Protein AF-A0A950AYD1-F1 (afdb_monomer_lite)

pLDDT: mean 72.45, std 21.26, range [30.97, 97.69]

Sequence (320 aa):
EARTPSAPDASYGQIPGTTLTAHADASDSHAVADVQGAQQPGTASYGNMHSDSSSTVTGTSVKTLADSVLHNVDIGNGAVKIKSLTSTATATTDGTTSSATGGTVVQGMTVGGQPVSLDQDGLHLGSSTQPLNAAASAAANQALAGLGMKVFVSQPQLERSNGTTTYTASSVVFSWFPPDNPSQNVVVLTLGGARVSVAAGAGFGEPTQAAPDSGGAGVSAAATGAGADNSAVSGPAGVSGDTGPSGGAGAVASPTGNVGGGQGGQGLAGQTIAKTFEGVGAVWLLIGLAAAGLLGYGLHRLLVDLVDRPPVTCPLEVRR

Structure (mmCIF, N/CA/C/O backbone):
data_AF-A0A950AYD1-F1
#
_entry.id   AF-A0A950AYD1-F1
#
loop_
_atom_site.group_PDB
_atom_site.id
_atom_site.type_symbol
_atom_site.label_atom_id
_atom_site.label_alt_id
_atom_site.label_comp_id
_atom_site.label_asym_id
_atom_site.label_entity_id
_atom_site.label_seq_id
_atom_site.pdbx_PDB_ins_code
_atom_site.Cartn_x
_atom_site.Cartn_y
_atom_site.Cartn_z
_atom_site.occupancy
_atom_site.B_iso_or_equiv
_atom_site.auth_seq_id
_atom_site.auth_comp_id
_atom_site.auth_asym_id
_atom_site.auth_atom_id
_atom_site.pdbx_PDB_model_num
ATOM 1 N N . GLU A 1 1 ? -20.037 -15.465 16.528 1.00 44.22 1 GLU A N 1
ATOM 2 C CA . GLU A 1 1 ? -18.951 -16.428 16.253 1.00 44.22 1 GLU A CA 1
ATOM 3 C C . GLU A 1 1 ? -17.821 -16.402 17.289 1.00 44.22 1 GLU A C 1
ATOM 5 O O . GLU A 1 1 ? -17.149 -17.406 17.425 1.00 44.22 1 GLU A O 1
ATOM 10 N N . ALA A 1 2 ? -17.694 -1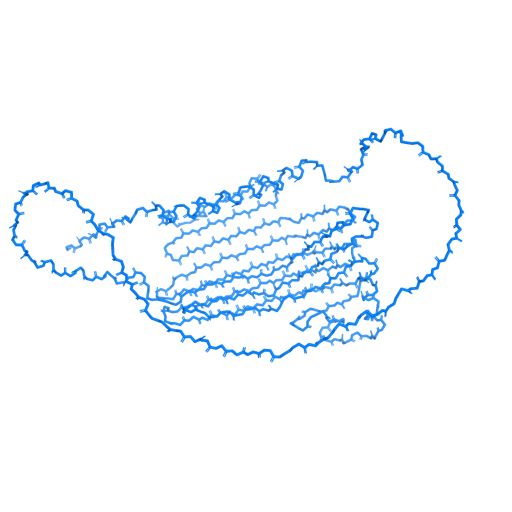5.367 18.128 1.00 33.12 2 ALA A N 1
ATOM 11 C CA . ALA A 1 2 ? -16.651 -15.234 19.157 1.00 33.12 2 ALA A CA 1
ATOM 12 C C . ALA A 1 2 ? -16.764 -16.176 20.390 1.00 33.12 2 ALA A C 1
ATOM 14 O O . ALA A 1 2 ? -17.010 -15.704 21.501 1.00 33.12 2 ALA A O 1
ATOM 15 N N . ARG A 1 3 ? -16.634 -17.507 20.248 1.00 41.41 3 ARG A N 1
ATOM 16 C CA . ARG A 1 3 ? -16.628 -18.424 21.421 1.00 41.41 3 ARG A CA 1
ATOM 17 C C . ARG A 1 3 ? -15.519 -19.479 21.478 1.00 41.41 3 ARG A C 1
ATOM 19 O O . ARG A 1 3 ? -15.511 -20.252 22.434 1.00 41.41 3 ARG A O 1
ATOM 26 N N . THR A 1 4 ? -14.559 -19.503 20.557 1.00 43.84 4 THR A N 1
ATOM 27 C CA . THR A 1 4 ? -13.446 -20.469 20.620 1.00 43.84 4 THR A CA 1
ATOM 28 C C . THR A 1 4 ? -12.097 -19.788 20.398 1.00 43.84 4 THR A C 1
ATOM 30 O O . THR A 1 4 ? -11.773 -19.447 19.268 1.00 43.84 4 THR A O 1
ATOM 33 N N . PRO A 1 5 ? -11.290 -19.600 21.456 1.00 52.84 5 PRO A N 1
ATOM 34 C CA . PRO A 1 5 ? -9.975 -18.988 21.348 1.00 52.84 5 PRO A CA 1
ATOM 35 C C . PRO A 1 5 ? -8.961 -20.073 20.985 1.00 52.84 5 PRO A C 1
ATOM 37 O O . PRO A 1 5 ? -8.687 -20.917 21.837 1.00 52.84 5 PRO A O 1
ATOM 40 N N . SER A 1 6 ? -8.462 -20.118 19.740 1.00 51.25 6 SER A N 1
ATOM 41 C CA . SER A 1 6 ? -7.115 -20.652 19.383 1.00 51.25 6 SER A CA 1
ATOM 42 C C . SER A 1 6 ? -6.881 -20.971 17.895 1.00 51.25 6 SER A C 1
ATOM 44 O O . SER A 1 6 ? -5.769 -21.364 17.548 1.00 51.25 6 SER A O 1
ATOM 46 N N . ALA A 1 7 ? -7.852 -20.792 16.998 1.00 55.38 7 ALA A N 1
ATOM 47 C CA . ALA A 1 7 ? -7.638 -20.938 15.554 1.00 55.38 7 ALA A CA 1
ATOM 48 C C . ALA A 1 7 ? -8.229 -19.733 14.807 1.00 55.38 7 ALA A C 1
ATOM 50 O O . ALA A 1 7 ? -9.195 -19.161 15.309 1.00 55.38 7 ALA A O 1
ATOM 51 N N . PRO A 1 8 ? -7.692 -19.344 13.632 1.00 60.59 8 PRO A N 1
ATOM 52 C CA . PRO A 1 8 ? -8.398 -18.403 12.775 1.00 60.59 8 PRO A CA 1
ATOM 53 C C . PRO A 1 8 ? -9.798 -18.957 12.511 1.00 60.59 8 PRO A C 1
ATOM 55 O O . PRO A 1 8 ? -9.943 -20.096 12.058 1.00 60.59 8 PRO A O 1
ATOM 58 N N . ASP A 1 9 ? -10.821 -18.164 12.824 1.00 69.00 9 ASP A N 1
ATOM 59 C CA . ASP A 1 9 ? -12.219 -18.579 12.674 1.00 69.00 9 ASP A CA 1
ATOM 60 C C . ASP A 1 9 ? -12.558 -18.810 11.192 1.00 69.00 9 ASP A C 1
ATOM 62 O O . ASP A 1 9 ? -13.471 -19.569 10.864 1.00 69.00 9 ASP A O 1
ATOM 66 N N . ALA A 1 10 ? -11.764 -18.217 10.288 1.00 72.88 10 ALA A N 1
ATOM 67 C CA . ALA A 1 10 ? -11.759 -18.512 8.865 1.00 72.88 10 ALA A CA 1
ATOM 68 C C . ALA A 1 10 ? -10.335 -18.520 8.285 1.00 72.88 10 ALA A C 1
ATOM 70 O O . ALA A 1 10 ? -9.518 -17.637 8.547 1.00 72.88 10 ALA A O 1
ATOM 71 N N . SER A 1 11 ? -10.053 -19.493 7.418 1.00 81.31 11 SER A N 1
ATOM 72 C CA . SER A 1 11 ? -8.850 -19.505 6.585 1.00 81.31 11 SER A CA 1
ATOM 73 C C . SER A 1 11 ? -9.190 -19.889 5.149 1.00 81.31 11 SER A C 1
ATOM 75 O O . SER A 1 11 ? -10.107 -20.672 4.893 1.00 81.31 11 SER A O 1
ATOM 77 N N . TYR A 1 12 ? -8.451 -19.327 4.199 1.00 76.69 12 TYR A N 1
ATOM 78 C CA . TYR A 1 12 ? -8.595 -19.615 2.783 1.00 76.69 12 TYR A CA 1
ATOM 79 C C . TYR A 1 12 ? -7.215 -19.759 2.142 1.00 76.69 12 TYR A C 1
ATOM 81 O O . TYR A 1 12 ? -6.467 -18.794 2.011 1.00 76.69 12 TYR A O 1
ATOM 89 N N . GLY A 1 13 ? -6.890 -20.989 1.743 1.00 75.75 13 GLY A N 1
ATOM 90 C CA . GLY A 1 13 ? -5.641 -21.353 1.061 1.00 75.75 13 GLY A CA 1
ATOM 91 C C . GLY A 1 13 ? -5.871 -22.160 -0.218 1.00 75.75 13 GLY A C 1
ATOM 92 O O . GLY A 1 13 ? -4.991 -22.883 -0.668 1.00 75.75 13 GLY A O 1
ATOM 93 N N . GLN A 1 14 ? -7.083 -22.099 -0.782 1.00 76.44 14 GLN A N 1
ATOM 94 C CA . GLN A 1 14 ? -7.452 -22.876 -1.975 1.00 76.44 14 GLN A CA 1
ATOM 95 C C . GLN A 1 14 ? -6.823 -22.320 -3.262 1.00 76.44 14 GLN A C 1
ATOM 97 O O . GLN A 1 14 ? -6.812 -23.000 -4.284 1.00 76.44 14 GLN A O 1
ATOM 102 N N . ILE A 1 15 ? -6.298 -21.091 -3.222 1.00 82.50 15 ILE A N 1
ATOM 103 C CA . ILE A 1 15 ? -5.534 -20.504 -4.322 1.00 82.50 15 ILE A CA 1
ATOM 104 C C . ILE A 1 15 ? -4.049 -20.778 -4.057 1.00 82.50 15 ILE A C 1
ATOM 106 O O . ILE A 1 15 ? -3.520 -20.300 -3.050 1.00 82.50 15 ILE A O 1
ATOM 110 N N . PRO A 1 16 ? -3.357 -21.527 -4.936 1.00 87.56 16 PRO A N 1
ATOM 111 C CA . PRO A 1 16 ? -1.924 -21.745 -4.810 1.00 87.56 16 PRO A CA 1
ATOM 112 C C . PRO A 1 16 ? -1.160 -20.427 -4.675 1.00 87.56 16 PRO A C 1
ATOM 114 O O . PRO A 1 16 ? -1.378 -19.489 -5.439 1.00 87.56 16 PRO A O 1
ATOM 117 N N . GLY A 1 17 ? -0.255 -20.370 -3.700 1.00 86.94 17 GLY A N 1
ATOM 118 C CA . GLY A 1 17 ? 0.535 -19.174 -3.430 1.00 86.94 17 GLY A CA 1
ATOM 119 C C . GLY A 1 17 ? -0.242 -18.050 -2.745 1.00 86.94 17 GLY A C 1
ATOM 120 O O . GLY A 1 17 ? 0.211 -16.916 -2.776 1.00 86.94 17 GLY A O 1
ATOM 121 N N . THR A 1 18 ? -1.397 -18.317 -2.136 1.00 92.50 18 THR A N 1
ATOM 122 C CA . THR A 1 18 ? -2.115 -17.339 -1.308 1.00 92.50 18 THR A CA 1
ATOM 123 C C . THR A 1 18 ? -2.554 -17.974 0.006 1.00 92.50 18 THR A C 1
ATOM 125 O O . THR A 1 18 ? -3.104 -19.074 0.008 1.00 92.50 18 THR A O 1
ATOM 128 N N . THR A 1 19 ? -2.354 -17.261 1.109 1.00 91.62 19 THR A N 1
ATOM 129 C CA . THR A 1 19 ? -2.871 -17.619 2.431 1.00 91.62 19 THR A CA 1
ATOM 130 C C . THR A 1 19 ? -3.640 -16.432 2.975 1.00 91.62 19 THR A C 1
ATOM 132 O O . THR A 1 19 ? -3.074 -15.359 3.142 1.00 91.62 19 THR A O 1
ATOM 135 N N . LEU A 1 20 ? -4.925 -16.619 3.257 1.00 91.88 20 LEU A N 1
ATOM 136 C CA . LEU A 1 20 ? -5.754 -15.623 3.928 1.00 91.88 20 LEU A CA 1
ATOM 137 C C . LEU A 1 20 ? -6.237 -16.217 5.247 1.00 91.88 20 LEU A C 1
ATOM 139 O O . LEU A 1 20 ? -6.791 -17.319 5.254 1.00 91.88 20 LEU A O 1
ATOM 143 N N . THR A 1 21 ? -6.061 -15.505 6.350 1.00 90.44 21 THR A N 1
ATOM 144 C CA . THR A 1 21 ? -6.593 -15.901 7.658 1.00 90.44 21 THR A CA 1
ATOM 145 C C . THR A 1 21 ? -7.280 -14.723 8.313 1.00 90.44 21 THR A C 1
ATOM 147 O O . THR A 1 21 ? -6.785 -13.603 8.239 1.00 90.44 21 THR A O 1
ATOM 150 N N . ALA A 1 22 ? -8.400 -14.980 8.976 1.00 89.75 22 ALA A N 1
ATOM 151 C CA . ALA A 1 22 ? -9.089 -13.997 9.789 1.00 89.75 22 ALA A CA 1
ATOM 152 C C . ALA A 1 22 ? -9.514 -14.622 11.120 1.00 89.75 22 ALA A C 1
ATOM 154 O O . ALA A 1 22 ? -9.889 -15.796 11.181 1.00 89.75 22 ALA A O 1
ATOM 155 N N . HIS A 1 23 ? -9.461 -13.820 12.172 1.00 87.81 23 HIS A N 1
ATOM 156 C CA . HIS A 1 23 ? -9.892 -14.156 13.516 1.00 87.81 23 HIS A CA 1
ATOM 157 C C . HIS A 1 23 ? -10.675 -12.985 14.107 1.00 87.81 23 HIS A C 1
ATOM 159 O O . HIS A 1 23 ? -10.360 -11.821 13.841 1.00 87.81 23 HIS A O 1
ATOM 165 N N . ALA A 1 24 ? -11.706 -13.288 14.890 1.00 86.69 24 ALA A N 1
ATOM 166 C CA . ALA A 1 24 ? -12.421 -12.283 15.656 1.00 86.69 24 ALA A CA 1
ATOM 167 C C . ALA A 1 24 ? -12.967 -12.868 16.964 1.00 86.69 24 ALA A C 1
ATOM 169 O O . ALA A 1 24 ? -13.843 -13.739 16.969 1.00 86.69 24 ALA A O 1
ATOM 170 N N . ASP A 1 25 ? -12.519 -12.305 18.080 1.00 86.81 25 ASP A N 1
ATOM 171 C CA . ASP A 1 25 ? -13.072 -12.542 19.405 1.00 86.81 25 ASP A CA 1
ATOM 172 C C . ASP A 1 25 ? -13.652 -11.256 20.029 1.00 86.81 25 ASP A C 1
ATOM 174 O O . ASP A 1 25 ? -13.947 -10.277 19.343 1.00 86.81 25 ASP A O 1
ATOM 178 N N . ALA A 1 26 ? -13.944 -11.284 21.333 1.00 81.38 26 ALA A N 1
ATOM 179 C CA . ALA A 1 26 ? -14.555 -10.152 22.033 1.00 81.38 26 ALA A CA 1
ATOM 180 C C . ALA A 1 26 ? -13.611 -8.946 22.209 1.00 81.38 26 ALA A C 1
ATOM 182 O O . ALA A 1 26 ? -14.075 -7.835 22.462 1.00 81.38 26 ALA A O 1
ATOM 183 N N . SER A 1 27 ? -12.304 -9.172 22.128 1.00 87.69 27 SER A N 1
ATOM 184 C CA . SER A 1 27 ? -11.238 -8.212 22.407 1.00 87.69 27 SER A CA 1
ATOM 185 C C . SER A 1 27 ? -10.262 -8.016 21.250 1.00 87.69 27 SER A C 1
ATOM 187 O O . SER A 1 27 ? -9.500 -7.054 21.287 1.00 87.69 27 SER A O 1
ATOM 189 N N . ASP A 1 28 ? -10.276 -8.882 20.241 1.00 90.25 28 ASP A N 1
ATOM 190 C CA . ASP A 1 28 ? -9.359 -8.845 19.108 1.00 90.25 28 ASP A CA 1
ATOM 191 C C . ASP A 1 28 ? -10.074 -9.160 17.790 1.00 90.25 28 ASP A C 1
ATOM 193 O O . ASP A 1 28 ? -10.952 -10.018 17.718 1.00 90.25 28 ASP A O 1
ATOM 197 N N . SER A 1 29 ? -9.684 -8.467 16.728 1.00 91.69 29 SER A N 1
ATOM 198 C CA . SER A 1 29 ? -9.981 -8.849 15.354 1.00 91.69 29 SER A CA 1
ATOM 199 C C . SER A 1 29 ? -8.704 -8.733 14.550 1.00 91.69 29 SER A C 1
ATOM 201 O O . SER A 1 29 ? -8.109 -7.660 14.509 1.00 91.69 29 SER A O 1
ATOM 203 N N . HIS A 1 30 ? -8.293 -9.820 13.906 1.00 93.75 30 HIS A N 1
ATOM 204 C CA . HIS A 1 30 ? -7.024 -9.914 13.197 1.00 93.75 30 HIS A CA 1
ATOM 205 C C . HIS A 1 30 ? -7.217 -10.548 11.825 1.00 93.75 30 HIS A C 1
ATOM 207 O O . HIS A 1 30 ? -7.941 -11.532 11.680 1.00 93.75 30 HIS A O 1
ATOM 213 N N . ALA A 1 31 ? -6.580 -9.984 10.806 1.00 92.06 31 ALA A N 1
ATOM 214 C CA . ALA A 1 31 ? -6.595 -10.498 9.450 1.00 92.06 31 ALA A CA 1
ATOM 215 C C . ALA A 1 31 ? -5.185 -10.471 8.865 1.00 92.06 31 ALA A C 1
ATOM 217 O O . ALA A 1 31 ? -4.489 -9.460 8.947 1.00 92.06 31 ALA A O 1
ATOM 218 N N . VAL A 1 32 ? -4.798 -11.574 8.230 1.00 93.81 32 VAL A N 1
ATOM 219 C CA . VAL A 1 32 ? -3.521 -11.720 7.532 1.00 93.81 32 VAL A CA 1
ATOM 220 C C . VAL A 1 32 ? -3.783 -12.183 6.110 1.00 93.81 32 VAL A C 1
ATOM 222 O O . VAL A 1 32 ? -4.594 -13.082 5.872 1.00 93.81 32 VAL A O 1
ATOM 225 N N . ALA A 1 33 ? -3.080 -11.574 5.164 1.00 93.38 33 ALA A N 1
ATOM 226 C CA . ALA A 1 33 ? -3.045 -11.991 3.777 1.00 93.38 33 ALA A CA 1
ATOM 227 C C . ALA A 1 33 ? -1.596 -12.090 3.297 1.00 93.38 33 ALA A C 1
ATOM 229 O O . ALA A 1 33 ? -0.884 -11.092 3.234 1.00 93.38 33 ALA A O 1
ATOM 230 N N . ASP A 1 34 ? -1.189 -13.287 2.895 1.00 94.06 34 ASP A N 1
ATOM 231 C CA . ASP A 1 34 ? 0.077 -13.552 2.228 1.00 94.06 34 ASP A CA 1
ATOM 232 C C . ASP A 1 34 ? -0.183 -13.947 0.780 1.00 94.06 34 ASP A C 1
ATOM 234 O O . ASP A 1 34 ? -0.954 -14.866 0.500 1.00 94.06 34 ASP A O 1
ATOM 238 N N . VAL A 1 35 ? 0.497 -13.289 -0.151 1.00 93.69 35 VAL A N 1
ATOM 239 C CA . VAL A 1 35 ? 0.477 -13.633 -1.574 1.00 93.69 35 VAL A CA 1
ATOM 240 C C . VAL A 1 35 ? 1.914 -13.855 -2.023 1.00 93.69 35 VAL A C 1
ATOM 242 O O . VAL A 1 35 ? 2.785 -13.003 -1.848 1.00 93.69 35 VAL A O 1
ATOM 245 N N . GLN A 1 36 ? 2.187 -15.024 -2.590 1.00 93.00 36 GLN A N 1
ATOM 246 C CA . GLN A 1 36 ? 3.478 -15.337 -3.179 1.00 93.00 36 GLN A CA 1
ATOM 247 C C . GLN A 1 36 ? 3.736 -14.456 -4.397 1.00 93.00 36 GLN A C 1
ATOM 249 O O . GLN A 1 36 ? 2.818 -14.017 -5.093 1.00 93.00 36 GLN A O 1
ATOM 254 N N . GLY A 1 37 ? 5.018 -14.211 -4.646 1.00 90.88 37 GLY A N 1
ATOM 255 C CA . GLY A 1 37 ? 5.437 -13.439 -5.799 1.00 90.88 37 GLY A CA 1
ATOM 256 C C . GLY A 1 37 ? 4.972 -14.050 -7.114 1.00 90.88 37 GLY A C 1
ATOM 257 O O . GLY A 1 37 ? 4.868 -15.271 -7.252 1.00 90.88 37 GLY A O 1
ATOM 258 N N . ALA A 1 38 ? 4.733 -13.187 -8.093 1.00 90.00 38 ALA A N 1
ATOM 259 C CA . ALA A 1 38 ? 4.429 -13.586 -9.454 1.00 90.00 38 ALA A CA 1
ATOM 260 C C . ALA A 1 38 ? 5.365 -12.885 -10.434 1.00 90.00 38 ALA A C 1
ATOM 262 O O . ALA A 1 38 ? 5.884 -11.794 -10.184 1.00 90.00 38 ALA A O 1
ATOM 263 N N . GLN A 1 39 ? 5.561 -13.522 -11.582 1.00 89.69 39 GLN A N 1
ATOM 264 C CA . GLN A 1 39 ? 6.343 -12.980 -12.677 1.00 89.69 39 GLN A CA 1
ATOM 265 C C . GLN A 1 39 ? 5.527 -13.055 -13.958 1.00 89.69 39 GLN A C 1
ATOM 267 O O . GLN A 1 39 ? 5.066 -14.123 -14.355 1.00 89.69 39 GLN A O 1
ATOM 272 N N . GLN A 1 40 ? 5.415 -11.916 -14.631 1.00 83.25 40 GLN A N 1
ATOM 273 C CA . GLN A 1 40 ? 5.020 -11.835 -16.023 1.00 83.25 40 GLN A CA 1
ATOM 274 C C . GLN A 1 40 ? 6.292 -11.668 -16.867 1.00 83.25 40 GLN A C 1
ATOM 276 O O . GLN A 1 40 ? 6.912 -10.595 -16.829 1.00 83.25 40 GLN A O 1
ATOM 281 N N . PRO A 1 41 ? 6.708 -12.704 -17.620 1.00 78.44 41 PRO A N 1
ATOM 282 C CA . PRO A 1 41 ? 7.920 -12.654 -18.427 1.00 78.44 41 PRO A CA 1
ATOM 283 C C . PRO A 1 41 ? 7.977 -11.410 -19.321 1.00 78.44 41 PRO A C 1
ATOM 285 O O . PRO A 1 41 ? 7.000 -11.047 -19.974 1.00 78.44 41 PRO A O 1
ATOM 288 N N . GLY A 1 42 ? 9.124 -10.730 -19.309 1.00 75.62 42 GLY A N 1
ATOM 289 C CA . GLY A 1 42 ? 9.383 -9.541 -20.126 1.00 75.62 42 GLY A CA 1
ATOM 290 C C . GLY A 1 42 ? 8.631 -8.269 -19.719 1.00 75.62 42 GLY A C 1
ATOM 291 O O . GLY A 1 42 ? 8.856 -7.235 -20.337 1.00 75.62 42 GLY A O 1
ATOM 292 N N . THR A 1 43 ? 7.768 -8.312 -18.695 1.00 80.50 43 THR A N 1
ATOM 293 C CA . THR A 1 43 ? 6.946 -7.156 -18.301 1.00 80.50 43 THR A CA 1
ATOM 294 C C . THR A 1 43 ? 7.237 -6.694 -16.878 1.00 80.50 43 THR A C 1
ATOM 296 O O . THR A 1 43 ? 7.729 -5.584 -16.686 1.00 80.50 43 THR A O 1
ATOM 299 N N . ALA A 1 44 ? 6.918 -7.518 -15.879 1.00 87.12 44 ALA A N 1
ATOM 30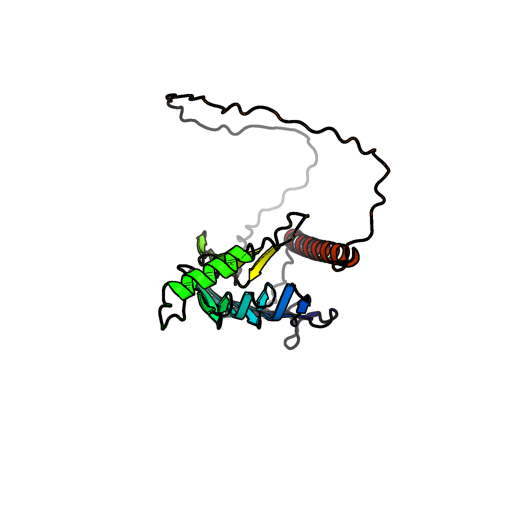0 C CA . ALA A 1 44 ? 7.019 -7.147 -14.473 1.00 87.12 44 ALA A CA 1
ATOM 301 C C . ALA A 1 44 ? 7.057 -8.389 -13.577 1.00 87.12 44 ALA A C 1
ATOM 303 O O . ALA A 1 44 ? 6.545 -9.450 -13.937 1.00 87.12 44 ALA A O 1
ATOM 304 N N . SER A 1 45 ? 7.619 -8.249 -12.386 1.00 92.56 45 SER A N 1
ATOM 305 C CA . SER A 1 45 ? 7.503 -9.234 -11.318 1.00 92.56 45 SER A CA 1
ATOM 306 C C . SER A 1 45 ? 7.386 -8.561 -9.964 1.00 92.56 45 SER A C 1
ATOM 308 O O . SER A 1 45 ? 7.830 -7.432 -9.772 1.00 92.56 45 SER A O 1
ATOM 310 N N . TYR A 1 46 ? 6.828 -9.285 -9.010 1.00 92.75 46 TYR A N 1
ATOM 311 C CA . TYR A 1 46 ? 6.857 -8.922 -7.606 1.00 92.75 46 TYR A CA 1
ATOM 312 C C . TYR A 1 46 ? 7.172 -10.165 -6.774 1.00 92.75 46 TYR A C 1
ATOM 314 O O . TYR A 1 46 ? 6.863 -11.287 -7.173 1.00 92.75 46 TYR A O 1
ATOM 322 N N . GLY A 1 47 ? 7.834 -9.972 -5.639 1.00 94.81 47 GLY A N 1
ATOM 323 C CA . GLY A 1 47 ? 8.067 -10.998 -4.628 1.00 94.81 47 GLY A CA 1
ATOM 324 C C . GLY A 1 47 ? 6.868 -11.159 -3.699 1.00 94.81 47 GLY A C 1
ATOM 325 O O . GLY A 1 47 ? 5.751 -10.789 -4.032 1.00 94.81 47 GLY A O 1
ATOM 326 N N . ASN A 1 48 ? 7.084 -11.715 -2.513 1.00 94.19 48 ASN A N 1
ATOM 327 C CA . ASN A 1 48 ? 5.999 -11.908 -1.558 1.00 94.19 48 ASN A CA 1
ATOM 328 C C . ASN A 1 48 ? 5.360 -10.573 -1.143 1.00 94.19 48 ASN A C 1
ATOM 330 O O . ASN A 1 48 ? 6.053 -9.573 -0.923 1.00 94.19 48 ASN A O 1
ATOM 334 N N . MET A 1 49 ? 4.037 -10.601 -1.024 1.00 94.94 49 MET A N 1
ATOM 335 C CA . MET A 1 49 ? 3.216 -9.562 -0.420 1.00 94.94 49 MET A CA 1
ATOM 336 C C . MET A 1 49 ? 2.643 -10.097 0.881 1.00 94.94 49 MET A C 1
ATOM 338 O O . MET A 1 49 ? 2.172 -11.232 0.922 1.00 94.94 49 MET A O 1
ATOM 342 N N . HIS A 1 50 ? 2.678 -9.269 1.911 1.00 95.81 50 HIS A N 1
ATOM 343 C CA . HIS A 1 50 ? 2.119 -9.551 3.220 1.00 95.81 50 HIS A CA 1
ATOM 344 C C . HIS A 1 50 ? 1.273 -8.358 3.651 1.00 95.81 50 HIS A C 1
ATOM 346 O O . HIS A 1 50 ? 1.722 -7.217 3.549 1.00 95.81 50 HIS A O 1
ATOM 352 N N . SER A 1 51 ? 0.065 -8.612 4.129 1.00 95.75 51 SER A N 1
ATOM 353 C CA . SER A 1 51 ? -0.804 -7.617 4.743 1.00 95.75 51 SER A CA 1
ATOM 354 C C . SER A 1 51 ? -1.268 -8.151 6.086 1.00 95.75 51 SER A C 1
ATOM 356 O O . SER A 1 51 ? -1.767 -9.270 6.156 1.00 95.75 51 SER A O 1
ATOM 358 N N . ASP A 1 52 ? -1.152 -7.331 7.119 1.00 96.19 52 ASP A N 1
ATOM 359 C CA . ASP A 1 52 ? -1.626 -7.602 8.470 1.00 96.19 52 ASP A CA 1
ATOM 360 C C . ASP A 1 52 ? -2.544 -6.455 8.894 1.00 96.19 52 ASP A C 1
ATOM 362 O O . ASP A 1 52 ? -2.300 -5.283 8.592 1.00 96.19 52 ASP A O 1
ATOM 366 N N . SER A 1 53 ? -3.664 -6.768 9.525 1.00 96.00 53 SER A N 1
ATOM 367 C CA . SER A 1 53 ? -4.540 -5.766 10.116 1.00 96.00 53 SER A CA 1
ATOM 368 C C . SER A 1 53 ? -5.111 -6.301 11.411 1.00 96.00 53 SER A C 1
ATOM 370 O O . SER A 1 53 ? -5.659 -7.399 11.432 1.00 96.00 53 SER A O 1
ATOM 372 N N . SER A 1 54 ? -5.015 -5.519 12.481 1.00 95.56 54 SER A N 1
ATOM 373 C CA . SER A 1 54 ? -5.544 -5.885 13.794 1.00 95.56 54 SER A CA 1
ATOM 374 C C . SER A 1 54 ? -6.307 -4.740 14.438 1.00 95.56 54 SER A C 1
ATOM 376 O O . SER A 1 54 ? -5.933 -3.578 14.306 1.00 95.56 54 SER A O 1
ATOM 378 N N . SER A 1 55 ? -7.348 -5.071 15.192 1.00 94.94 55 SER A N 1
ATOM 379 C CA . SER A 1 55 ? -8.071 -4.174 16.085 1.00 94.94 55 SER A CA 1
ATOM 380 C C . SER A 1 55 ? -8.191 -4.842 17.446 1.00 94.94 55 SER A C 1
ATOM 382 O O . SER A 1 55 ? -8.837 -5.872 17.578 1.00 94.94 55 SER A O 1
ATOM 384 N N . THR A 1 56 ? -7.600 -4.227 18.464 1.00 94.19 56 THR A N 1
ATOM 385 C CA . THR A 1 56 ? -7.583 -4.724 19.843 1.00 94.19 56 THR A CA 1
ATOM 386 C C . THR A 1 56 ? -8.346 -3.778 20.757 1.00 94.19 56 THR A C 1
ATOM 388 O O . THR A 1 56 ? -8.208 -2.556 20.662 1.00 94.19 56 THR A O 1
ATOM 391 N N . VAL A 1 57 ? -9.133 -4.335 21.671 1.00 92.19 57 VAL A N 1
ATOM 392 C CA . VAL A 1 57 ? -9.922 -3.611 22.668 1.00 92.19 57 VAL A CA 1
ATOM 393 C C . VAL A 1 57 ? -9.354 -3.901 24.054 1.00 92.19 57 VAL A C 1
ATOM 395 O O . VAL A 1 57 ? -9.282 -5.047 24.487 1.00 92.19 57 VAL A O 1
ATOM 398 N N . THR A 1 58 ? -8.955 -2.851 24.771 1.00 91.44 58 THR A N 1
ATOM 399 C CA . THR A 1 58 ? -8.491 -2.916 26.163 1.00 91.44 58 THR A CA 1
ATOM 400 C C . THR A 1 58 ? -9.299 -1.935 27.009 1.00 91.44 58 THR A C 1
ATOM 402 O O . THR A 1 58 ? -9.030 -0.734 27.011 1.00 91.44 58 THR A O 1
ATOM 405 N N . GLY A 1 59 ? -10.294 -2.432 27.748 1.00 88.19 59 GLY A N 1
ATOM 406 C CA . GLY A 1 59 ? -11.186 -1.571 28.531 1.00 88.19 59 GLY A CA 1
ATOM 407 C C . GLY A 1 59 ? -12.023 -0.663 27.626 1.00 88.19 59 GLY A C 1
ATOM 408 O O . GLY A 1 59 ? -12.763 -1.157 26.783 1.00 88.19 59 GLY A O 1
ATOM 409 N N . THR A 1 60 ? -11.902 0.657 27.793 1.00 86.44 60 THR A N 1
ATOM 410 C CA . THR A 1 60 ? -12.545 1.655 26.915 1.00 86.44 60 THR A CA 1
ATOM 411 C C . THR A 1 60 ? -11.684 2.044 25.716 1.00 86.44 60 THR A C 1
ATOM 413 O O . THR A 1 60 ? -12.126 2.825 24.875 1.00 86.44 60 THR A O 1
ATOM 416 N N . SER A 1 61 ? -10.460 1.520 25.630 1.00 90.31 61 SER A N 1
ATOM 417 C CA . SER A 1 61 ? -9.524 1.879 24.576 1.00 90.31 61 SER A CA 1
ATOM 418 C C . SER A 1 61 ? -9.537 0.874 23.438 1.00 90.31 61 SER A C 1
ATOM 420 O O . SER A 1 61 ? -9.553 -0.335 23.662 1.00 90.31 61 SER A O 1
ATOM 422 N N . VAL A 1 62 ? -9.449 1.376 22.210 1.00 93.69 62 VAL A N 1
ATOM 423 C CA . VAL A 1 62 ? -9.276 0.565 21.002 1.00 93.69 62 VAL A CA 1
ATOM 424 C C . VAL A 1 62 ? -7.978 0.969 20.323 1.00 93.69 62 VAL A C 1
ATOM 426 O O . VAL A 1 62 ? -7.705 2.160 20.167 1.00 93.69 62 VAL A O 1
ATOM 429 N N . LYS A 1 63 ? -7.185 -0.011 19.893 1.00 95.88 63 LYS A N 1
ATOM 430 C CA . LYS A 1 63 ? -5.994 0.183 19.063 1.00 95.88 63 LYS A CA 1
ATOM 431 C C . LYS A 1 63 ? -6.148 -0.614 17.778 1.00 95.88 63 LYS A C 1
ATOM 433 O O . LYS A 1 63 ? -6.350 -1.819 17.828 1.00 95.88 63 LYS A O 1
ATOM 438 N N . THR A 1 64 ? -6.002 0.054 16.643 1.00 96.25 64 THR A N 1
ATOM 439 C CA . THR A 1 64 ? -6.018 -0.572 15.320 1.00 96.25 64 THR A CA 1
ATOM 440 C C . THR A 1 64 ? -4.668 -0.389 14.639 1.00 96.25 64 THR A C 1
ATOM 442 O O . THR A 1 64 ? -4.108 0.709 14.679 1.00 96.25 64 THR A O 1
ATOM 445 N N . LEU A 1 65 ? -4.152 -1.448 14.024 1.00 97.31 65 LEU A N 1
ATOM 446 C CA . LEU A 1 65 ? -2.947 -1.465 13.202 1.00 97.31 65 LEU A CA 1
ATOM 447 C C . LEU A 1 65 ? -3.289 -1.981 11.804 1.00 97.31 65 LEU A C 1
ATOM 449 O O . LEU A 1 65 ? -4.131 -2.863 11.653 1.00 97.31 65 LEU A O 1
ATOM 453 N N . ALA A 1 66 ? -2.618 -1.435 10.800 1.00 97.31 66 ALA A N 1
ATOM 454 C CA . ALA A 1 66 ? -2.592 -1.972 9.451 1.00 97.31 66 ALA A CA 1
ATOM 455 C C . ALA A 1 66 ? -1.160 -1.883 8.924 1.00 97.31 66 ALA A C 1
ATOM 457 O O . ALA A 1 66 ? -0.581 -0.794 8.886 1.00 97.31 66 ALA A O 1
ATOM 458 N N . ASP A 1 67 ? -0.617 -3.015 8.500 1.00 96.88 67 ASP A N 1
ATOM 459 C CA . ASP A 1 67 ? 0.728 -3.153 7.966 1.00 96.88 67 ASP A CA 1
ATOM 460 C C . ASP A 1 67 ? 0.662 -3.845 6.602 1.00 96.88 67 ASP A C 1
ATOM 462 O O . ASP A 1 67 ? -0.034 -4.840 6.417 1.00 96.88 67 ASP A O 1
ATOM 466 N N . SER A 1 68 ? 1.388 -3.316 5.622 1.00 96.56 68 SER A N 1
ATOM 467 C CA . SER A 1 68 ? 1.510 -3.900 4.287 1.00 96.56 68 SER A CA 1
ATOM 468 C C . SER A 1 68 ? 2.972 -3.909 3.875 1.00 96.56 68 SER A C 1
ATOM 470 O O . SER A 1 68 ? 3.635 -2.871 3.885 1.00 96.56 68 SER A O 1
ATOM 472 N N . VAL A 1 69 ? 3.472 -5.066 3.456 1.00 96.56 69 VAL A N 1
ATOM 473 C CA . VAL A 1 69 ? 4.843 -5.267 2.994 1.00 96.56 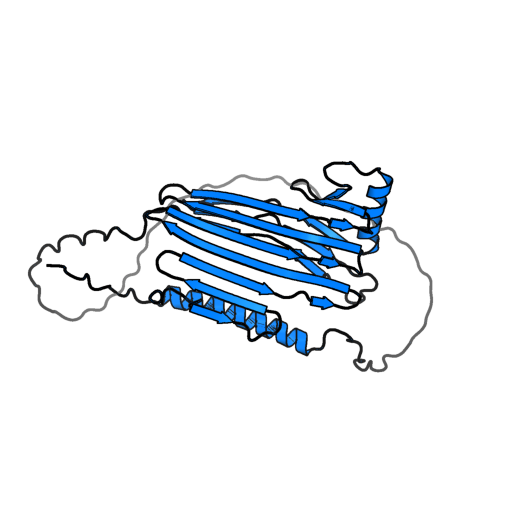69 VAL A CA 1
ATOM 474 C C . VAL A 1 69 ? 4.832 -5.909 1.615 1.00 96.56 69 VAL A C 1
ATOM 476 O O . VAL A 1 69 ? 4.165 -6.909 1.377 1.00 96.56 69 VAL A O 1
ATOM 479 N N . LEU A 1 70 ? 5.608 -5.340 0.703 1.00 96.06 70 LEU A N 1
ATOM 480 C CA . LEU A 1 70 ? 5.817 -5.839 -0.649 1.00 96.06 70 LEU A CA 1
ATOM 481 C C . LEU A 1 70 ? 7.318 -5.967 -0.900 1.00 96.06 70 LEU A C 1
ATOM 483 O O . LEU A 1 70 ? 8.074 -5.037 -0.619 1.00 96.06 70 LEU A O 1
ATOM 487 N N . HIS A 1 71 ? 7.753 -7.093 -1.458 1.00 97.12 71 HIS A N 1
ATOM 488 C CA . HIS A 1 71 ? 9.161 -7.356 -1.755 1.00 97.12 71 HIS A CA 1
ATOM 489 C C . HIS A 1 71 ? 9.441 -7.480 -3.250 1.00 97.12 71 HIS A C 1
ATOM 491 O O . HIS A 1 71 ? 8.577 -7.884 -4.017 1.00 97.12 71 HIS A O 1
ATOM 497 N N . ASN A 1 72 ? 10.690 -7.213 -3.640 1.00 95.75 72 ASN A N 1
ATOM 498 C CA . ASN A 1 72 ? 11.270 -7.557 -4.945 1.00 95.75 72 ASN A CA 1
ATOM 499 C C . ASN A 1 72 ? 10.391 -7.171 -6.147 1.00 95.75 72 ASN A C 1
ATOM 501 O O . ASN A 1 72 ? 10.068 -8.012 -6.985 1.00 95.75 72 ASN A O 1
ATOM 505 N N . VAL A 1 73 ? 10.000 -5.902 -6.219 1.00 94.69 73 VAL A N 1
ATOM 506 C CA . VAL A 1 73 ? 9.269 -5.362 -7.369 1.00 94.69 73 VAL A CA 1
ATOM 507 C C . VAL A 1 73 ? 10.253 -5.100 -8.499 1.00 94.69 73 VAL A C 1
ATOM 509 O O . VAL A 1 73 ? 11.300 -4.493 -8.280 1.00 94.69 73 VAL A O 1
ATOM 512 N N . ASP A 1 74 ? 9.897 -5.524 -9.701 1.00 93.38 74 ASP A N 1
ATOM 513 C CA . ASP A 1 74 ? 10.598 -5.248 -10.948 1.00 93.38 74 ASP A CA 1
ATOM 514 C C . ASP A 1 74 ? 9.549 -4.873 -12.004 1.00 93.38 74 ASP A C 1
ATOM 516 O O . ASP A 1 74 ? 8.603 -5.625 -12.236 1.00 93.38 74 ASP A O 1
ATOM 520 N N . ILE A 1 75 ? 9.675 -3.696 -12.611 1.00 89.69 75 ILE A N 1
ATOM 521 C CA . ILE A 1 75 ? 8.762 -3.192 -13.642 1.00 89.69 75 ILE A CA 1
ATOM 522 C C . ILE A 1 75 ? 9.589 -2.820 -14.868 1.00 89.69 75 ILE A C 1
ATOM 524 O O . ILE A 1 75 ? 10.623 -2.158 -14.752 1.00 89.69 75 ILE A O 1
ATOM 528 N N . GLY A 1 76 ? 9.113 -3.213 -16.050 1.00 84.69 76 GLY A N 1
ATOM 529 C CA . GLY A 1 76 ? 9.732 -2.860 -17.323 1.00 84.69 76 GLY A CA 1
ATOM 530 C C . GLY A 1 76 ? 11.104 -3.503 -17.510 1.00 84.69 76 GLY A C 1
ATOM 531 O O . GLY A 1 76 ? 12.031 -2.833 -17.956 1.00 84.69 76 GLY A O 1
ATOM 532 N N . ASN A 1 77 ? 11.249 -4.781 -17.139 1.00 84.75 77 ASN A N 1
ATOM 533 C CA . ASN A 1 77 ? 12.488 -5.559 -17.282 1.00 84.75 77 ASN A CA 1
ATOM 534 C C . ASN A 1 77 ? 13.708 -4.911 -16.590 1.00 84.75 77 ASN A C 1
ATOM 536 O O . ASN A 1 77 ? 14.787 -4.754 -17.163 1.00 84.75 77 ASN A O 1
ATOM 540 N N . GLY A 1 78 ? 13.519 -4.503 -15.339 1.00 87.50 78 GLY A N 1
ATOM 541 C CA . GLY A 1 78 ? 14.531 -3.898 -14.485 1.00 87.50 78 GLY A CA 1
ATOM 542 C C . GLY A 1 78 ? 14.635 -2.386 -14.598 1.00 87.50 78 GLY A C 1
ATOM 543 O O . GLY A 1 78 ? 15.529 -1.794 -13.989 1.00 87.50 78 GLY A O 1
ATOM 544 N N . ALA A 1 79 ? 13.731 -1.757 -15.344 1.00 87.56 79 ALA A N 1
ATOM 545 C CA . ALA A 1 79 ? 13.671 -0.314 -15.445 1.00 87.56 79 ALA A CA 1
ATOM 546 C C . ALA A 1 79 ? 13.340 0.363 -14.120 1.00 87.56 79 ALA A C 1
ATOM 548 O O . ALA A 1 79 ? 13.933 1.392 -13.810 1.00 87.56 79 ALA A O 1
ATOM 549 N N . VAL A 1 80 ? 12.425 -0.211 -13.342 1.00 90.31 80 VAL A N 1
ATOM 550 C CA . VAL A 1 80 ? 12.196 0.177 -11.952 1.00 90.31 80 VAL A CA 1
ATOM 551 C C . VAL A 1 80 ? 12.329 -1.061 -11.089 1.00 90.31 80 VAL A C 1
ATOM 553 O O . VAL A 1 80 ? 11.654 -2.057 -11.340 1.00 90.31 80 VAL A O 1
ATOM 556 N N . LYS A 1 81 ? 13.173 -0.997 -10.058 1.00 94.38 81 LYS A N 1
ATOM 557 C CA . LYS A 1 81 ? 13.259 -2.043 -9.036 1.00 94.38 81 LYS A CA 1
ATOM 558 C C . LYS A 1 81 ? 12.974 -1.467 -7.668 1.00 94.38 81 LYS A C 1
ATOM 560 O O . LYS A 1 81 ? 13.390 -0.351 -7.386 1.00 94.38 81 LYS A O 1
ATOM 565 N N . ILE A 1 82 ? 12.309 -2.233 -6.814 1.00 95.19 82 ILE A N 1
ATOM 566 C CA . ILE A 1 82 ? 12.114 -1.910 -5.399 1.00 95.19 82 ILE A CA 1
ATOM 567 C C . ILE A 1 82 ? 12.435 -3.163 -4.596 1.00 95.19 82 ILE A C 1
ATOM 569 O O . ILE A 1 82 ? 11.844 -4.219 -4.818 1.00 95.19 82 ILE A O 1
ATOM 573 N N . LYS A 1 83 ? 13.364 -3.057 -3.644 1.00 96.06 83 LYS A N 1
ATOM 574 C CA . LYS A 1 83 ? 13.716 -4.191 -2.784 1.00 96.06 83 LYS A CA 1
ATOM 575 C C . LYS A 1 83 ? 12.592 -4.497 -1.801 1.00 96.06 83 LYS A C 1
ATOM 577 O O . LYS A 1 83 ? 12.183 -5.650 -1.669 1.00 96.06 83 LYS A O 1
ATOM 582 N N . SER A 1 84 ? 12.101 -3.471 -1.116 1.00 95.88 84 SER A N 1
ATOM 583 C CA . SER A 1 84 ? 10.922 -3.591 -0.268 1.00 95.88 84 SER A CA 1
ATOM 584 C C . SER A 1 84 ? 10.166 -2.279 -0.164 1.00 95.88 84 SER A C 1
ATOM 586 O O . SER A 1 84 ? 10.756 -1.199 -0.187 1.00 95.88 84 SER A O 1
ATOM 588 N N . LEU A 1 85 ? 8.856 -2.388 -0.012 1.00 94.81 85 LEU A N 1
ATOM 589 C CA . LEU A 1 85 ? 7.965 -1.293 0.317 1.00 94.81 85 LEU A CA 1
ATOM 590 C C . LEU A 1 85 ? 7.167 -1.711 1.546 1.00 94.81 85 LEU A C 1
ATOM 592 O O . LEU A 1 85 ? 6.556 -2.776 1.541 1.00 94.81 85 LEU A O 1
ATOM 596 N N . THR A 1 86 ? 7.185 -0.880 2.582 1.00 95.94 86 THR A N 1
ATOM 597 C CA . THR A 1 86 ? 6.459 -1.124 3.831 1.00 95.94 86 THR A CA 1
ATOM 598 C C . THR A 1 86 ? 5.582 0.075 4.141 1.00 95.94 86 THR A C 1
ATOM 600 O O . THR A 1 86 ? 6.096 1.183 4.267 1.00 95.94 86 THR A O 1
ATOM 603 N N . SER A 1 87 ? 4.280 -0.143 4.278 1.00 95.44 87 SER A N 1
ATOM 604 C CA . SER A 1 87 ? 3.305 0.858 4.703 1.00 95.44 87 SER A CA 1
ATOM 605 C C . SER A 1 87 ? 2.724 0.452 6.043 1.00 95.44 87 SER A C 1
ATOM 607 O O . SER A 1 87 ? 2.288 -0.685 6.190 1.00 95.44 87 SER A O 1
ATOM 609 N N . THR A 1 88 ? 2.708 1.375 6.997 1.00 97.00 88 THR A N 1
ATOM 610 C CA . THR A 1 88 ? 2.181 1.140 8.340 1.00 97.00 88 THR A CA 1
ATOM 611 C C . THR A 1 88 ? 1.204 2.244 8.709 1.00 97.00 88 THR A C 1
ATOM 613 O O . THR A 1 88 ? 1.371 3.411 8.339 1.00 97.00 88 THR A O 1
ATOM 616 N N . ALA A 1 89 ? 0.157 1.882 9.433 1.00 97.00 89 ALA A N 1
ATOM 617 C CA . ALA A 1 89 ? -0.814 2.811 9.973 1.00 97.00 89 ALA A CA 1
ATOM 618 C C . ALA A 1 89 ? -1.288 2.308 11.338 1.00 97.00 89 ALA A C 1
ATOM 620 O O . ALA A 1 89 ? -1.540 1.125 11.538 1.00 97.00 89 ALA A O 1
ATOM 621 N N . THR A 1 90 ? -1.386 3.206 12.310 1.00 97.69 90 THR A N 1
ATOM 622 C CA . THR A 1 90 ? -1.828 2.904 13.672 1.00 97.69 90 THR A CA 1
ATOM 623 C C . THR A 1 90 ? -2.797 3.973 14.127 1.00 97.69 90 THR A C 1
ATOM 625 O O . THR A 1 90 ? -2.521 5.162 13.984 1.00 97.69 90 THR A O 1
ATOM 628 N N . ALA A 1 91 ? -3.915 3.563 14.710 1.00 96.88 91 ALA A N 1
ATOM 629 C CA . ALA A 1 91 ? -4.880 4.461 15.319 1.00 96.88 91 ALA A CA 1
ATOM 630 C C . ALA A 1 91 ? -5.286 3.970 16.704 1.00 96.88 91 ALA A C 1
ATOM 632 O O . ALA A 1 91 ? -5.366 2.769 16.952 1.00 96.88 91 ALA A O 1
ATOM 633 N N . THR A 1 92 ? -5.541 4.906 17.610 1.00 96.25 92 THR A N 1
ATOM 634 C CA . THR A 1 92 ? -5.988 4.631 18.974 1.00 96.25 92 THR A CA 1
ATOM 635 C C . THR A 1 92 ? -7.139 5.543 19.366 1.00 96.25 92 THR A C 1
ATOM 637 O O . THR A 1 92 ? -7.222 6.691 18.928 1.00 96.25 92 THR A O 1
ATOM 640 N N . THR A 1 93 ? -8.022 5.046 20.221 1.00 94.56 93 THR A N 1
ATOM 641 C CA . THR A 1 93 ? -9.028 5.844 20.925 1.00 94.56 93 THR A CA 1
ATOM 642 C C . THR A 1 93 ? -9.168 5.344 22.356 1.00 94.56 93 THR A C 1
ATOM 644 O O . THR A 1 93 ? -8.881 4.180 22.616 1.00 94.56 93 THR A O 1
ATOM 647 N N . ASP A 1 94 ? -9.582 6.218 23.268 1.00 91.75 94 ASP A N 1
ATOM 648 C CA . ASP A 1 94 ? -9.922 5.914 24.667 1.00 91.75 94 ASP A CA 1
ATOM 649 C C . ASP A 1 94 ? -11.442 6.016 24.941 1.00 91.75 94 ASP A C 1
ATOM 651 O O . ASP A 1 94 ? -11.876 5.994 26.096 1.00 91.75 94 ASP A O 1
ATOM 655 N N . GLY A 1 95 ? -12.249 6.170 23.882 1.00 88.12 95 GLY A N 1
ATOM 656 C CA . GLY A 1 95 ? -13.689 6.441 23.948 1.00 88.12 95 GLY A CA 1
ATOM 657 C C . GLY A 1 95 ? -14.052 7.931 24.038 1.00 88.12 95 GLY A C 1
ATOM 658 O O . GLY A 1 95 ? -15.203 8.290 23.810 1.00 88.12 95 GLY A O 1
ATOM 659 N N . THR A 1 96 ? -13.085 8.815 24.301 1.00 89.38 96 THR A N 1
ATOM 660 C CA . THR A 1 96 ? -13.272 10.278 24.393 1.00 89.38 96 THR A CA 1
ATOM 661 C C . THR A 1 96 ? -12.492 11.026 23.310 1.00 89.38 96 THR A C 1
ATOM 663 O O . THR A 1 96 ? -12.999 11.957 22.688 1.00 89.38 96 THR A O 1
ATOM 666 N N . THR A 1 97 ? -11.258 10.607 23.054 1.00 91.75 97 THR A N 1
ATOM 667 C CA . THR A 1 97 ? -10.338 11.161 22.066 1.00 91.75 97 THR A CA 1
ATOM 668 C C . THR A 1 97 ? -9.853 10.071 21.119 1.00 91.75 97 THR A C 1
ATOM 670 O O . THR A 1 97 ? -9.919 8.875 21.415 1.00 91.75 97 THR A O 1
ATOM 673 N N . SER A 1 98 ? -9.390 10.477 19.939 1.00 94.06 98 SER A N 1
ATOM 674 C CA . SER A 1 98 ? -8.805 9.571 18.956 1.00 94.06 98 SER A CA 1
ATOM 675 C C . SER A 1 98 ? -7.547 10.166 18.324 1.00 94.06 98 SER A C 1
ATOM 677 O O . SER A 1 98 ? -7.417 11.380 18.135 1.00 94.06 98 SER A O 1
ATOM 679 N N . SER A 1 99 ? -6.584 9.301 18.016 1.00 95.00 99 SER A N 1
ATOM 680 C CA . SER A 1 99 ? -5.312 9.661 17.396 1.00 95.00 99 SER A CA 1
ATOM 681 C C . SER A 1 99 ? -4.906 8.619 16.361 1.00 95.00 99 SER A C 1
ATOM 683 O O . SER A 1 99 ? -5.316 7.464 16.450 1.00 95.00 99 SER A O 1
ATOM 685 N N . ALA A 1 100 ? -4.123 9.023 15.363 1.00 96.81 100 ALA A N 1
ATOM 686 C CA . ALA A 1 100 ? -3.581 8.106 14.375 1.00 96.81 100 ALA A CA 1
ATOM 687 C C . ALA A 1 100 ? -2.261 8.621 13.796 1.00 96.81 100 ALA A C 1
ATOM 689 O O . ALA A 1 100 ? -2.004 9.827 13.788 1.00 96.81 100 ALA A O 1
ATOM 690 N N . THR A 1 101 ? -1.430 7.692 13.338 1.00 96.50 101 THR A N 1
ATOM 691 C CA . THR A 1 101 ? -0.101 7.920 12.766 1.00 96.50 101 THR A CA 1
ATOM 692 C C . THR A 1 101 ? 0.252 6.789 11.800 1.00 96.50 101 THR A C 1
ATOM 694 O O . THR A 1 101 ? -0.424 5.763 11.767 1.00 96.50 101 THR A O 1
ATOM 697 N N . GLY A 1 102 ? 1.320 6.951 11.031 1.00 94.25 102 GLY A N 1
ATOM 698 C CA . GLY A 1 102 ? 1.819 5.930 10.121 1.00 94.25 102 GLY A CA 1
ATOM 699 C C . GLY A 1 102 ? 2.802 6.500 9.110 1.00 94.25 102 GLY A C 1
ATOM 700 O O . GLY A 1 102 ? 3.302 7.616 9.270 1.00 94.25 102 GLY A O 1
ATOM 701 N N . GLY A 1 103 ? 3.071 5.730 8.062 1.00 91.62 103 GLY A N 1
ATOM 702 C CA . GLY A 1 103 ? 3.916 6.154 6.956 1.00 91.62 103 GLY A CA 1
ATOM 703 C C . GLY A 1 103 ? 4.211 5.027 5.978 1.00 91.62 103 GLY A C 1
ATOM 704 O O . GLY A 1 103 ? 3.795 3.887 6.169 1.00 91.62 103 GLY A O 1
ATOM 705 N N . THR A 1 104 ? 4.955 5.359 4.927 1.00 91.88 104 THR A N 1
ATOM 706 C CA . THR A 1 104 ? 5.430 4.387 3.939 1.00 91.88 104 THR A CA 1
ATOM 707 C C . THR A 1 104 ? 6.921 4.560 3.730 1.00 91.88 104 THR A C 1
ATOM 709 O O . THR A 1 104 ? 7.403 5.672 3.538 1.00 91.88 104 THR A O 1
ATOM 712 N N . VAL A 1 105 ? 7.649 3.449 3.758 1.00 91.38 105 VAL A N 1
ATOM 713 C CA . VAL A 1 105 ? 9.094 3.388 3.558 1.00 91.38 105 VAL A CA 1
ATOM 714 C C . VAL A 1 105 ? 9.377 2.553 2.319 1.00 91.38 105 VAL A C 1
ATOM 716 O O . VAL A 1 105 ? 8.993 1.386 2.242 1.00 91.38 105 VAL A O 1
ATOM 719 N N . VAL A 1 106 ? 10.090 3.142 1.362 1.00 91.56 106 VAL A N 1
ATOM 720 C CA . VAL A 1 106 ? 10.558 2.457 0.153 1.00 91.56 106 VAL A CA 1
ATOM 721 C C . VAL A 1 106 ? 12.060 2.233 0.268 1.00 91.56 106 VAL A C 1
ATOM 723 O O . VAL A 1 106 ? 12.828 3.178 0.435 1.00 91.56 106 VAL A O 1
ATOM 726 N N . GLN A 1 107 ? 12.496 0.978 0.183 1.00 92.38 107 GLN A N 1
ATOM 727 C CA . GLN A 1 107 ? 13.899 0.600 0.319 1.00 92.38 107 GLN A CA 1
ATOM 728 C C . GLN A 1 107 ? 14.462 0.052 -0.988 1.00 92.38 107 GLN A C 1
ATOM 730 O O . GLN A 1 107 ? 13.846 -0.775 -1.666 1.00 92.38 107 GLN A O 1
ATOM 735 N N . GLY A 1 108 ? 15.690 0.473 -1.297 1.00 91.69 108 GLY A N 1
ATOM 736 C CA . GLY A 1 108 ? 16.452 -0.038 -2.434 1.00 91.69 108 GLY A CA 1
ATOM 737 C C . GLY A 1 108 ? 15.768 0.204 -3.776 1.00 91.69 108 GLY A C 1
ATOM 738 O O . GLY A 1 108 ? 15.833 -0.669 -4.640 1.00 91.69 108 GLY A O 1
ATOM 739 N N . MET A 1 109 ? 15.077 1.339 -3.930 1.00 91.12 109 MET A N 1
ATOM 740 C CA . MET A 1 109 ? 14.473 1.694 -5.207 1.00 91.12 109 MET A CA 1
ATOM 741 C C . MET A 1 109 ? 15.562 2.085 -6.209 1.00 91.12 109 MET A C 1
ATOM 743 O O . MET A 1 109 ? 16.477 2.845 -5.883 1.00 91.12 109 MET A O 1
ATOM 747 N N . THR A 1 110 ? 15.470 1.569 -7.430 1.00 91.00 110 THR A N 1
ATOM 748 C CA . THR A 1 110 ? 16.319 1.989 -8.545 1.00 91.00 110 THR A CA 1
ATOM 749 C C . THR A 1 110 ? 15.491 2.267 -9.788 1.00 91.00 110 THR A C 1
ATOM 751 O O . THR A 1 110 ? 14.449 1.651 -10.005 1.00 91.00 110 THR A O 1
ATOM 754 N N . VAL A 1 111 ? 15.964 3.209 -10.601 1.00 88.12 111 VAL A N 1
ATOM 755 C CA . VAL A 1 111 ? 15.360 3.609 -11.873 1.00 88.12 111 VAL A CA 1
ATOM 756 C C . VAL A 1 111 ? 16.456 3.638 -12.932 1.00 88.12 111 VAL A C 1
ATOM 758 O O . VAL A 1 111 ? 17.446 4.351 -12.778 1.00 88.12 111 VAL A O 1
ATOM 761 N N . GLY A 1 112 ? 16.334 2.820 -13.978 1.00 86.75 112 GLY A N 1
ATOM 762 C CA . GLY A 1 112 ? 17.398 2.636 -14.971 1.00 86.75 112 GLY A CA 1
ATOM 763 C C . GLY A 1 112 ? 18.723 2.186 -14.338 1.00 86.75 112 GLY A C 1
ATOM 764 O O . GLY A 1 112 ? 19.797 2.592 -14.775 1.00 86.75 112 GLY A O 1
ATOM 765 N N . GLY A 1 113 ? 18.652 1.422 -13.242 1.00 87.50 113 GLY A N 1
ATOM 766 C CA . GLY A 1 113 ? 19.813 1.001 -12.451 1.00 87.50 113 GLY A CA 1
ATOM 767 C C . GLY A 1 113 ? 20.407 2.068 -11.520 1.00 87.50 113 GLY A C 1
ATOM 768 O O . GLY A 1 113 ? 21.325 1.747 -10.770 1.00 87.50 113 GLY A O 1
ATOM 769 N N . GLN A 1 114 ? 19.896 3.304 -11.516 1.00 84.94 114 GLN A N 1
ATOM 770 C CA . GLN A 1 114 ? 20.352 4.362 -10.606 1.00 84.94 114 GLN A CA 1
ATOM 771 C C . GLN A 1 114 ? 19.550 4.345 -9.300 1.00 84.94 114 GLN A C 1
ATOM 773 O O . GLN A 1 114 ? 18.326 4.231 -9.363 1.00 84.94 114 GLN A O 1
ATOM 778 N N . PRO A 1 115 ? 20.188 4.460 -8.121 1.00 85.75 115 PRO A N 1
ATOM 779 C CA . PRO A 1 115 ? 19.481 4.492 -6.847 1.00 85.75 115 PRO A CA 1
ATOM 780 C C . PRO A 1 115 ? 18.654 5.769 -6.714 1.00 85.75 115 PRO A C 1
ATOM 782 O O . PRO A 1 115 ? 19.130 6.871 -6.987 1.00 85.75 115 PRO A O 1
ATOM 785 N N . VAL A 1 116 ? 17.423 5.613 -6.249 1.00 83.81 116 VAL A N 1
ATOM 786 C CA . VAL A 1 116 ? 16.507 6.719 -5.976 1.00 83.81 116 VAL A CA 1
ATOM 787 C C . VAL A 1 116 ? 15.917 6.536 -4.584 1.00 83.81 116 VAL A C 1
ATOM 789 O O . VAL A 1 116 ? 15.733 5.413 -4.111 1.00 83.81 116 VAL A O 1
ATOM 792 N N . SER A 1 117 ? 15.652 7.642 -3.910 1.00 81.94 117 SER A N 1
ATOM 793 C CA . SER A 1 117 ? 14.903 7.669 -2.662 1.00 81.94 117 SER A CA 1
ATOM 794 C C . SER A 1 117 ? 13.524 8.255 -2.916 1.00 81.94 117 SER A C 1
ATOM 796 O O . SER A 1 117 ? 13.306 9.010 -3.860 1.00 81.94 117 SER A O 1
ATOM 798 N N . LEU A 1 118 ? 12.565 7.838 -2.103 1.00 76.12 118 LEU A N 1
ATOM 799 C CA . LEU A 1 118 ? 11.199 8.318 -2.164 1.00 76.12 118 LEU A CA 1
ATOM 800 C C . LEU A 1 118 ? 10.835 8.820 -0.778 1.00 76.12 118 LEU A C 1
ATOM 802 O O . LEU A 1 118 ? 10.949 8.062 0.188 1.00 76.12 118 LEU A O 1
ATOM 806 N N . ASP A 1 119 ? 10.407 10.068 -0.687 1.00 71.38 119 ASP A N 1
ATOM 807 C CA . ASP A 1 119 ? 9.868 10.624 0.545 1.00 71.38 119 ASP A CA 1
ATOM 808 C C . ASP A 1 119 ? 8.576 11.410 0.276 1.00 71.38 119 ASP A C 1
ATOM 810 O O . ASP A 1 119 ? 7.975 11.324 -0.798 1.00 71.38 119 ASP A O 1
ATOM 814 N N . GLN A 1 120 ? 8.116 12.130 1.295 1.00 63.03 120 GLN A N 1
ATOM 815 C CA . GLN A 1 120 ? 6.900 12.942 1.270 1.00 63.03 120 GLN A CA 1
ATOM 816 C C . GLN A 1 120 ? 6.914 14.081 0.234 1.00 63.03 120 GLN A C 1
ATOM 818 O O . GLN A 1 120 ? 5.843 14.497 -0.208 1.00 63.03 120 GLN A O 1
ATOM 823 N N . ASP A 1 121 ? 8.097 14.549 -0.171 1.00 64.12 121 ASP A N 1
ATOM 824 C CA . ASP A 1 121 ? 8.288 15.587 -1.188 1.00 64.12 121 ASP A CA 1
ATOM 825 C C . ASP A 1 121 ? 8.397 14.990 -2.604 1.00 64.12 121 ASP A C 1
ATOM 827 O O . ASP A 1 121 ? 8.360 15.716 -3.600 1.00 64.12 121 ASP A O 1
ATOM 831 N N . GLY A 1 122 ? 8.468 13.658 -2.711 1.00 63.38 122 GLY A N 1
ATOM 832 C CA . GLY A 1 122 ? 8.408 12.911 -3.961 1.00 63.38 122 GLY A CA 1
ATOM 833 C C . GLY A 1 122 ? 9.638 12.042 -4.215 1.00 63.38 122 GLY A C 1
ATOM 834 O O . GLY A 1 122 ? 10.266 11.509 -3.300 1.00 63.38 122 GLY A O 1
ATOM 835 N N . LEU A 1 123 ? 9.932 11.823 -5.500 1.00 67.19 123 LEU A N 1
ATOM 836 C CA . LEU A 1 123 ? 11.070 11.020 -5.945 1.00 67.19 123 LEU A CA 1
ATOM 837 C C . LEU A 1 123 ? 12.340 11.872 -5.942 1.00 67.19 123 LEU A C 1
ATOM 839 O O . LEU A 1 123 ? 12.469 12.809 -6.729 1.00 67.19 123 LEU A O 1
ATOM 843 N N . HIS A 1 124 ? 13.302 11.484 -5.116 1.00 69.94 124 HIS A N 1
ATOM 844 C CA . HIS A 1 124 ? 14.631 12.074 -5.061 1.00 69.94 124 HIS A CA 1
ATOM 845 C C . HIS A 1 124 ? 15.634 11.162 -5.740 1.00 69.94 124 HIS A C 1
ATOM 847 O O . HIS A 1 124 ? 15.693 9.952 -5.524 1.00 69.94 124 HIS A O 1
ATOM 853 N N . LEU A 1 125 ? 16.458 11.757 -6.587 1.00 66.88 125 LEU A N 1
ATOM 854 C CA . LEU A 1 125 ? 17.479 11.030 -7.319 1.00 66.88 125 LEU A CA 1
ATOM 855 C C . LEU A 1 125 ? 18.722 10.966 -6.415 1.00 66.88 125 LEU A C 1
ATOM 857 O O . LEU A 1 125 ? 19.330 11.987 -6.093 1.00 66.88 125 LEU A O 1
ATOM 861 N N . GLY A 1 126 ? 19.075 9.749 -5.990 1.00 56.69 126 GLY A N 1
ATOM 862 C CA . GLY A 1 126 ? 20.138 9.449 -5.029 1.00 56.69 126 GLY A CA 1
ATOM 863 C C . GLY A 1 126 ? 19.631 8.833 -3.733 1.00 56.69 126 GLY A C 1
ATOM 864 O O . GLY A 1 126 ? 18.440 8.856 -3.429 1.00 56.69 126 GLY A O 1
ATOM 865 N N . SER A 1 127 ? 20.541 8.242 -2.958 1.00 55.75 127 SER A N 1
ATOM 866 C CA . SER A 1 127 ? 20.238 7.871 -1.570 1.00 55.75 127 SER A CA 1
ATOM 867 C C . SER A 1 127 ? 20.094 9.140 -0.728 1.00 55.75 127 SER A C 1
ATOM 869 O O . SER A 1 127 ? 20.828 10.096 -0.973 1.00 55.75 127 SER A O 1
ATOM 871 N N . SER A 1 128 ? 19.259 9.133 0.315 1.00 54.28 128 SER A N 1
ATOM 872 C CA . SER A 1 128 ? 19.086 10.271 1.244 1.00 54.28 128 SER A CA 1
ATOM 873 C C . SER A 1 128 ? 20.393 10.791 1.869 1.00 54.28 128 SER A C 1
ATOM 875 O O . SER A 1 128 ? 20.432 11.879 2.434 1.00 54.28 128 SER A O 1
ATOM 877 N N . THR A 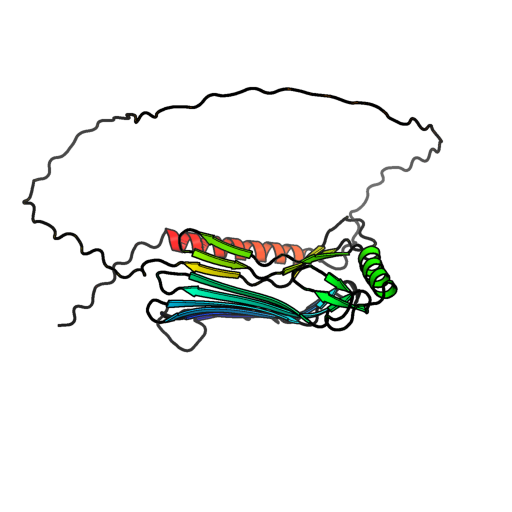1 129 ? 21.478 10.020 1.766 1.00 50.44 129 THR A N 1
ATOM 878 C CA . THR A 1 129 ? 22.811 10.320 2.299 1.00 50.44 129 THR A CA 1
ATOM 879 C C . THR A 1 129 ? 23.802 10.868 1.259 1.00 50.44 129 THR A C 1
ATOM 881 O O . THR A 1 129 ? 24.876 11.320 1.647 1.00 50.44 129 THR A O 1
ATOM 884 N N . GLN A 1 130 ? 23.479 10.847 -0.042 1.00 47.84 130 GLN A N 1
ATOM 885 C CA . GLN A 1 130 ? 24.322 11.406 -1.107 1.00 47.84 130 GLN A CA 1
ATOM 886 C C . GLN A 1 130 ? 23.475 11.942 -2.274 1.00 47.84 130 GLN A C 1
ATOM 888 O O . GLN A 1 130 ? 22.861 11.140 -2.985 1.00 47.84 130 GLN A O 1
ATOM 893 N N . PRO A 1 131 ? 23.469 13.267 -2.522 1.00 51.62 131 PRO A N 1
ATOM 894 C CA . PRO A 1 131 ? 22.803 13.822 -3.694 1.00 51.62 131 PRO A CA 1
ATOM 895 C C . PRO A 1 131 ? 23.482 13.307 -4.971 1.00 51.62 131 PRO A C 1
ATOM 897 O O . PRO A 1 131 ? 24.708 13.374 -5.102 1.00 51.62 131 PRO A O 1
ATOM 900 N N . LEU A 1 132 ? 22.695 12.785 -5.917 1.00 53.91 132 LEU A N 1
ATOM 901 C CA . LEU A 1 132 ? 23.216 12.420 -7.235 1.00 53.91 132 LEU A CA 1
ATOM 902 C C . LEU A 1 132 ? 23.710 13.664 -7.983 1.00 53.91 132 LEU A C 1
ATOM 904 O O . LEU A 1 132 ? 23.161 14.760 -7.860 1.00 53.91 132 LEU A O 1
ATOM 908 N N . ASN A 1 133 ? 24.737 13.484 -8.815 1.00 56.12 133 ASN A N 1
ATOM 909 C CA . ASN A 1 133 ? 25.125 14.511 -9.775 1.00 56.12 133 ASN A CA 1
ATOM 910 C C . ASN A 1 133 ? 24.026 14.680 -10.850 1.00 56.12 133 ASN A C 1
ATOM 912 O O . ASN A 1 133 ? 23.261 13.758 -11.139 1.00 56.12 133 ASN A O 1
ATOM 916 N N . ALA A 1 134 ? 23.945 15.861 -11.469 1.00 61.72 134 ALA A N 1
ATOM 917 C CA . ALA A 1 134 ? 22.890 16.195 -12.435 1.00 61.72 134 ALA A CA 1
ATOM 918 C C . ALA A 1 134 ? 22.779 15.206 -13.620 1.00 61.72 134 ALA A C 1
ATOM 920 O O . ALA A 1 134 ? 21.697 15.033 -14.181 1.00 61.72 134 ALA A O 1
ATOM 921 N N . ALA A 1 135 ? 23.875 14.529 -13.976 1.00 61.72 135 ALA A N 1
ATOM 922 C CA . ALA A 1 135 ? 23.910 13.530 -15.042 1.00 61.72 135 ALA A CA 1
ATOM 923 C C . ALA A 1 135 ? 23.126 12.255 -14.689 1.00 61.72 135 ALA A C 1
ATOM 925 O O . ALA A 1 135 ? 22.379 11.747 -15.524 1.00 61.72 135 ALA A O 1
ATOM 926 N N . ALA A 1 136 ? 23.238 11.760 -13.457 1.00 61.28 136 ALA A N 1
ATOM 927 C CA . ALA A 1 136 ? 22.485 10.587 -13.017 1.00 61.28 136 ALA A CA 1
ATOM 928 C C . ALA A 1 136 ? 20.985 10.893 -12.870 1.00 61.28 136 ALA A C 1
ATOM 930 O O . ALA A 1 136 ? 20.142 10.065 -13.218 1.00 61.28 136 ALA A O 1
ATOM 931 N N . SER A 1 137 ? 20.650 12.118 -12.456 1.00 63.97 137 SER A N 1
ATOM 932 C CA . SER A 1 137 ? 19.268 12.593 -12.415 1.00 63.97 137 SER A CA 1
ATOM 933 C C . SER A 1 137 ? 18.632 12.666 -13.809 1.00 63.97 137 SER A C 1
ATOM 935 O O . SER A 1 137 ? 17.507 12.211 -14.024 1.00 63.97 137 SER A O 1
ATOM 937 N N . ALA A 1 138 ? 19.373 13.190 -14.790 1.00 69.19 138 ALA A N 1
ATOM 938 C CA . ALA A 1 138 ? 18.944 13.201 -16.185 1.00 69.19 138 ALA A CA 1
ATOM 939 C C . ALA A 1 138 ? 18.771 11.776 -16.740 1.00 69.19 138 ALA A C 1
ATOM 941 O O . ALA A 1 138 ? 17.778 11.510 -17.412 1.00 69.19 138 ALA A O 1
ATOM 942 N N . ALA A 1 139 ? 19.675 10.849 -16.403 1.00 71.31 139 ALA A N 1
ATOM 943 C CA . ALA A 1 139 ? 19.598 9.456 -16.839 1.00 71.31 139 ALA A CA 1
ATOM 944 C C . ALA A 1 139 ? 18.364 8.721 -16.283 1.00 71.31 139 ALA A C 1
ATOM 946 O O . ALA A 1 139 ? 17.694 8.014 -17.032 1.00 71.31 139 ALA A O 1
ATOM 947 N N . ALA A 1 140 ? 18.017 8.917 -15.006 1.00 71.50 140 ALA A N 1
ATOM 948 C CA . ALA A 1 140 ? 16.820 8.318 -14.411 1.00 71.50 140 ALA A CA 1
ATOM 949 C C . ALA A 1 140 ? 15.525 8.868 -15.037 1.00 71.50 140 ALA A C 1
ATOM 951 O O . ALA A 1 140 ? 14.632 8.100 -15.400 1.00 71.50 140 ALA A O 1
ATOM 952 N N . ASN A 1 141 ? 15.445 10.186 -15.246 1.00 75.50 141 ASN A N 1
ATOM 953 C CA . ASN A 1 141 ? 14.306 10.811 -15.924 1.00 75.50 141 ASN A CA 1
ATOM 954 C C . ASN A 1 141 ? 14.195 10.364 -17.387 1.00 75.50 141 ASN A C 1
ATOM 956 O O . ASN A 1 141 ? 13.096 10.096 -17.866 1.00 75.50 141 ASN A O 1
ATOM 960 N N . GLN A 1 142 ? 15.323 10.236 -18.088 1.00 79.19 142 GLN A N 1
ATOM 961 C CA . GLN A 1 142 ? 15.361 9.728 -19.455 1.00 79.19 142 GLN A CA 1
ATOM 962 C C . GLN A 1 142 ? 14.952 8.252 -19.524 1.00 79.19 142 GLN A C 1
ATOM 964 O O . GLN A 1 142 ? 14.241 7.875 -20.451 1.00 79.19 142 GLN A O 1
ATOM 969 N N . ALA A 1 143 ? 15.339 7.433 -18.542 1.00 78.62 143 ALA A N 1
ATOM 970 C CA . ALA A 1 143 ? 14.912 6.040 -18.454 1.00 78.62 143 ALA A CA 1
ATOM 971 C C . ALA A 1 143 ? 13.391 5.930 -18.256 1.00 78.62 143 ALA A C 1
ATOM 973 O O . ALA A 1 143 ? 12.737 5.197 -18.992 1.00 78.62 143 ALA A O 1
ATOM 974 N N . LEU A 1 144 ? 12.806 6.699 -17.330 1.00 82.06 144 LEU A N 1
ATOM 975 C CA . LEU A 1 144 ? 11.349 6.729 -17.130 1.00 82.06 144 LEU A CA 1
ATOM 976 C C . LEU A 1 144 ? 10.612 7.237 -18.374 1.00 82.06 144 LEU A C 1
ATOM 978 O O . LEU A 1 144 ? 9.644 6.617 -18.814 1.00 82.06 144 LEU A O 1
ATOM 982 N N . ALA A 1 145 ? 11.096 8.330 -18.971 1.00 82.19 145 ALA A N 1
ATOM 983 C CA . ALA A 1 145 ? 10.498 8.921 -20.163 1.00 82.19 145 ALA A CA 1
ATOM 984 C C . ALA A 1 145 ? 10.573 7.982 -21.375 1.00 82.19 145 ALA A C 1
ATOM 986 O O . ALA A 1 145 ? 9.577 7.812 -22.073 1.00 82.19 145 ALA A O 1
ATOM 987 N N . GLY A 1 146 ? 11.719 7.329 -21.592 1.00 81.25 146 GLY A N 1
ATOM 988 C CA . GLY A 1 146 ? 11.918 6.365 -22.678 1.00 81.25 146 GLY A CA 1
ATOM 989 C C . GLY A 1 146 ? 11.023 5.130 -22.572 1.00 81.25 146 GLY A C 1
ATOM 990 O O . GLY A 1 146 ? 10.779 4.461 -23.569 1.00 81.25 146 GLY A O 1
ATOM 991 N N . LEU A 1 147 ? 10.495 4.856 -21.379 1.00 81.75 147 LEU A N 1
ATOM 992 C CA . LEU A 1 147 ? 9.596 3.738 -21.112 1.00 81.75 147 LEU A CA 1
ATOM 993 C C . LEU A 1 147 ? 8.133 4.157 -20.984 1.00 81.75 147 LEU A C 1
ATOM 995 O O . LEU A 1 147 ? 7.298 3.311 -20.681 1.00 81.75 147 LEU A O 1
ATOM 999 N N . GLY A 1 148 ? 7.818 5.445 -21.161 1.00 86.25 148 GLY A N 1
ATOM 1000 C CA . GLY A 1 148 ? 6.464 5.962 -20.972 1.00 86.25 148 GLY A CA 1
ATOM 1001 C C . GLY A 1 148 ? 5.954 5.805 -19.535 1.00 86.25 148 GLY A C 1
ATOM 1002 O O . GLY A 1 148 ? 4.750 5.667 -19.325 1.00 86.25 148 GLY A O 1
ATOM 1003 N N . MET A 1 149 ? 6.845 5.784 -18.538 1.00 87.69 149 MET A N 1
ATOM 1004 C CA . MET A 1 149 ? 6.485 5.638 -17.126 1.00 87.69 149 MET A CA 1
ATOM 1005 C C . MET A 1 149 ? 6.465 6.978 -16.396 1.00 87.69 149 MET A C 1
ATOM 1007 O O . MET A 1 149 ? 7.360 7.809 -16.543 1.00 87.69 149 MET A O 1
ATOM 1011 N N . LYS A 1 150 ? 5.456 7.155 -15.544 1.00 85.19 150 LYS A N 1
ATOM 1012 C CA . LYS A 1 150 ? 5.361 8.235 -14.560 1.00 85.19 150 LYS A CA 1
ATOM 1013 C C . LYS A 1 150 ? 5.177 7.636 -13.175 1.00 85.19 150 LYS A C 1
ATOM 1015 O O . LYS A 1 150 ? 4.441 6.664 -13.018 1.00 85.19 150 LYS A O 1
ATOM 1020 N N . VAL A 1 151 ? 5.829 8.238 -12.189 1.00 85.06 151 VAL A N 1
ATOM 1021 C CA . VAL A 1 151 ? 5.757 7.822 -10.787 1.00 85.06 151 VAL A CA 1
ATOM 1022 C C . VAL A 1 151 ? 5.168 8.967 -9.979 1.00 85.06 151 VAL A C 1
ATOM 1024 O O . VAL A 1 151 ? 5.608 10.107 -10.115 1.00 85.06 151 VAL A O 1
ATOM 1027 N N . PHE A 1 152 ? 4.183 8.659 -9.145 1.00 84.06 152 PHE A N 1
ATOM 1028 C CA . PHE A 1 152 ? 3.539 9.600 -8.239 1.00 84.06 152 PHE A CA 1
ATOM 1029 C C . PHE A 1 152 ? 3.579 9.053 -6.815 1.00 84.06 152 PHE A C 1
ATOM 1031 O O . PHE A 1 152 ? 3.496 7.843 -6.607 1.00 84.06 152 PHE A O 1
ATOM 1038 N N . VAL A 1 153 ? 3.672 9.949 -5.837 1.00 85.44 153 VAL A N 1
ATOM 1039 C CA . VAL A 1 153 ? 3.587 9.614 -4.412 1.00 85.44 153 VAL A CA 1
ATOM 1040 C C . VAL A 1 153 ? 2.364 10.306 -3.848 1.00 85.44 153 VAL A C 1
ATOM 1042 O O . VAL A 1 153 ? 2.219 11.518 -4.004 1.00 85.44 153 VAL A O 1
ATOM 1045 N N . SER A 1 154 ? 1.473 9.553 -3.208 1.00 85.50 154 SER A N 1
ATOM 1046 C CA . SER A 1 154 ? 0.377 10.170 -2.467 1.00 85.50 154 SER A CA 1
ATOM 1047 C C . SER A 1 154 ? 0.890 10.687 -1.125 1.00 85.50 154 SER A C 1
ATOM 1049 O O . SER A 1 154 ? 1.618 9.994 -0.412 1.00 85.50 154 SER A O 1
ATOM 1051 N N . GLN A 1 155 ? 0.494 11.900 -0.747 1.00 85.31 155 GLN A N 1
ATOM 1052 C CA . GLN A 1 155 ? 0.786 12.412 0.590 1.00 85.31 155 GLN A CA 1
ATOM 1053 C C . GLN A 1 155 ? -0.036 11.651 1.637 1.00 85.31 155 GLN A C 1
ATOM 1055 O O . GLN A 1 155 ? -1.196 11.319 1.362 1.00 85.31 155 GLN A O 1
ATOM 1060 N N . PRO A 1 156 ? 0.524 11.386 2.828 1.00 87.38 156 PRO A N 1
ATOM 1061 C CA . PRO A 1 156 ? -0.234 10.751 3.894 1.00 87.38 156 PRO A CA 1
ATOM 1062 C C . PRO A 1 156 ? -1.386 11.668 4.318 1.00 87.38 156 PRO A C 1
ATOM 1064 O O . PRO A 1 156 ? -1.219 12.885 4.394 1.00 87.38 156 PRO A O 1
ATOM 1067 N N . GLN A 1 157 ? -2.557 11.092 4.578 1.00 91.88 157 GLN A N 1
ATOM 1068 C CA . GLN A 1 157 ? -3.759 11.844 4.946 1.00 91.88 157 GLN A CA 1
ATOM 1069 C C . GLN A 1 157 ? -4.178 11.501 6.372 1.00 91.88 157 GLN A C 1
ATOM 1071 O O . GLN A 1 157 ? -4.324 10.328 6.719 1.00 91.88 157 GLN A O 1
ATOM 1076 N N . LEU A 1 158 ? -4.397 12.535 7.185 1.00 94.44 158 LEU A N 1
ATOM 1077 C CA . LEU A 1 158 ? -4.960 12.428 8.526 1.00 94.44 158 LEU A CA 1
ATOM 1078 C C . LEU A 1 158 ? -6.268 13.213 8.567 1.00 94.44 158 LEU A C 1
ATOM 1080 O O . LEU A 1 158 ? -6.268 14.443 8.550 1.00 94.44 158 LEU A O 1
ATOM 1084 N N . GLU A 1 159 ? -7.377 12.493 8.652 1.00 94.38 159 GLU A N 1
ATOM 1085 C CA . GLU A 1 159 ? -8.720 13.062 8.673 1.00 94.38 159 GLU A CA 1
ATOM 1086 C C . GLU A 1 159 ? -9.320 12.913 10.069 1.00 94.38 159 GLU A C 1
ATOM 1088 O O . GLU A 1 159 ? -9.288 11.832 10.664 1.00 94.38 159 GLU A O 1
ATOM 1093 N N . ARG A 1 160 ? -9.891 14.001 10.595 1.00 94.00 160 ARG A N 1
ATOM 1094 C CA . ARG A 1 160 ? -10.647 13.993 11.849 1.00 94.00 160 ARG A CA 1
ATOM 1095 C C . ARG A 1 160 ? -12.026 14.578 11.620 1.00 94.00 160 ARG A C 1
ATOM 1097 O O . ARG A 1 160 ? -12.142 15.718 11.180 1.00 94.00 160 ARG A O 1
ATOM 1104 N N . SER A 1 161 ? -13.060 13.808 11.929 1.00 90.94 161 SER A N 1
ATOM 1105 C CA . SER A 1 161 ? -14.447 14.248 11.796 1.00 90.94 161 SER A CA 1
ATOM 1106 C C . SER A 1 161 ? -15.335 13.509 12.788 1.00 90.94 161 SER A C 1
ATOM 1108 O O . SER A 1 161 ? -15.251 12.289 12.895 1.00 90.94 161 SER A O 1
ATOM 1110 N N . ASN A 1 162 ? -16.182 14.241 13.519 1.00 86.50 162 ASN A N 1
ATOM 1111 C CA . ASN A 1 162 ? -17.196 13.684 14.426 1.00 86.50 162 ASN A CA 1
ATOM 1112 C C . ASN A 1 162 ? -16.654 12.605 15.390 1.00 86.50 162 ASN A C 1
ATOM 1114 O O . ASN A 1 162 ? -17.183 11.500 15.453 1.00 86.50 162 ASN A O 1
ATOM 1118 N N . GLY A 1 163 ? -15.544 12.884 16.085 1.00 86.44 163 GLY A N 1
ATOM 1119 C CA . GLY A 1 163 ? -14.896 11.928 17.003 1.00 86.44 163 GLY A CA 1
ATOM 1120 C C . GLY A 1 163 ? -14.114 10.800 16.314 1.00 86.44 163 GLY A C 1
ATOM 1121 O O . GLY A 1 163 ? -13.338 10.097 16.960 1.00 86.44 163 GLY A O 1
ATOM 1122 N N . THR A 1 164 ? -14.236 10.655 14.996 1.00 91.62 164 THR A N 1
ATOM 1123 C CA . THR A 1 164 ? -13.503 9.667 14.203 1.00 91.62 164 THR A CA 1
ATOM 1124 C C . THR A 1 164 ? -12.173 10.230 13.731 1.00 91.62 164 THR A C 1
ATOM 1126 O O . THR A 1 164 ? -12.120 11.327 13.176 1.00 91.62 164 THR A O 1
ATOM 1129 N N . THR A 1 165 ? -11.104 9.460 13.921 1.00 95.25 165 THR A N 1
ATOM 1130 C CA . THR A 1 165 ? -9.791 9.720 13.332 1.00 95.25 165 THR A CA 1
ATOM 1131 C C . THR A 1 165 ? -9.471 8.614 12.336 1.00 95.25 165 THR A C 1
ATOM 1133 O O . THR A 1 165 ? -9.460 7.435 12.687 1.00 95.25 165 THR A O 1
ATOM 1136 N N . THR A 1 166 ? -9.185 9.004 11.096 1.00 95.25 166 THR A N 1
ATOM 1137 C CA . THR A 1 166 ? -8.756 8.109 10.018 1.00 95.25 166 THR A CA 1
ATOM 1138 C C . THR A 1 166 ? -7.370 8.519 9.551 1.00 95.25 166 THR A C 1
ATOM 1140 O O . THR A 1 166 ? -7.107 9.703 9.342 1.00 95.25 166 THR A O 1
ATOM 1143 N N . TYR A 1 167 ? -6.487 7.544 9.361 1.00 95.75 167 TYR A N 1
ATOM 1144 C CA . TYR A 1 167 ? -5.173 7.764 8.770 1.00 95.75 167 TYR A CA 1
ATOM 1145 C C . TYR A 1 167 ? -4.990 6.868 7.554 1.00 95.75 167 TYR A C 1
ATOM 1147 O O . TYR A 1 167 ? -5.289 5.676 7.614 1.00 95.75 167 TYR A O 1
ATOM 1155 N N . THR A 1 168 ? -4.487 7.453 6.469 1.00 94.44 168 THR A N 1
ATOM 1156 C CA . THR A 1 168 ? -4.116 6.750 5.239 1.00 94.44 168 THR A CA 1
ATOM 1157 C C . THR A 1 168 ? -2.649 7.036 4.941 1.00 94.44 168 THR A C 1
ATOM 1159 O O . THR A 1 168 ? -2.282 8.179 4.663 1.00 94.44 168 THR A O 1
ATOM 1162 N N . ALA A 1 169 ? -1.808 6.004 5.009 1.00 91.00 169 ALA A N 1
ATOM 1163 C CA . ALA A 1 169 ? -0.395 6.089 4.663 1.00 91.00 169 ALA A CA 1
ATOM 1164 C C . ALA A 1 169 ? -0.205 6.346 3.160 1.00 91.00 169 ALA A C 1
ATOM 1166 O O . ALA A 1 169 ? -1.055 6.006 2.334 1.00 91.00 169 ALA A O 1
ATOM 1167 N N . SER A 1 170 ? 0.943 6.920 2.805 1.00 88.94 170 SER A N 1
ATOM 1168 C CA . SER A 1 170 ? 1.333 7.166 1.417 1.00 88.94 170 SER A CA 1
ATOM 1169 C C . SER A 1 170 ? 1.355 5.895 0.568 1.00 88.94 170 SER A C 1
ATOM 1171 O O . SER A 1 170 ? 1.676 4.810 1.044 1.00 88.94 170 SER A O 1
ATOM 1173 N N . SER A 1 171 ? 1.094 6.046 -0.722 1.00 89.38 171 SER A N 1
ATOM 1174 C CA . SER A 1 171 ? 1.192 4.995 -1.731 1.00 89.38 171 SER A CA 1
ATOM 1175 C C . SER A 1 171 ? 2.016 5.497 -2.910 1.00 89.38 171 SER A C 1
ATOM 1177 O O . SER A 1 171 ? 2.118 6.706 -3.145 1.00 89.38 171 SER A O 1
ATOM 1179 N N . VAL A 1 172 ? 2.619 4.567 -3.643 1.00 88.88 172 VAL A N 1
ATOM 1180 C CA . VAL A 1 172 ? 3.386 4.866 -4.853 1.00 88.88 172 VAL A CA 1
ATOM 1181 C C . VAL A 1 172 ? 2.575 4.410 -6.049 1.00 88.88 172 VAL A C 1
ATOM 1183 O O . VAL A 1 172 ? 2.233 3.235 -6.149 1.00 88.88 172 VAL A O 1
ATOM 1186 N N . VAL A 1 173 ? 2.266 5.330 -6.955 1.00 89.75 173 VAL A N 1
ATOM 1187 C CA . VAL A 1 173 ? 1.467 5.050 -8.147 1.00 89.75 173 VAL A CA 1
ATOM 1188 C C . VAL A 1 173 ? 2.354 5.138 -9.378 1.00 89.75 173 VAL A C 1
ATOM 1190 O O . VAL A 1 173 ? 2.908 6.191 -9.692 1.00 89.75 173 VAL A O 1
ATOM 1193 N N . PHE A 1 174 ? 2.461 4.031 -10.100 1.00 88.56 174 PHE A N 1
ATOM 1194 C CA . PHE A 1 174 ? 3.107 3.950 -11.399 1.00 88.56 174 PHE A CA 1
ATOM 1195 C C . PHE A 1 174 ? 2.039 4.024 -12.480 1.00 88.56 174 PHE A C 1
ATOM 1197 O O . PHE A 1 174 ? 1.160 3.172 -12.536 1.00 88.56 174 PHE A O 1
ATOM 1204 N N . SER A 1 175 ? 2.129 5.022 -13.352 1.00 89.56 175 SER A N 1
ATOM 1205 C CA . SER A 1 175 ? 1.361 5.080 -14.594 1.00 89.56 175 SER A CA 1
ATOM 1206 C C . SER A 1 175 ? 2.302 4.738 -15.734 1.00 89.56 175 SER A C 1
ATOM 1208 O O . SER A 1 175 ? 3.220 5.503 -16.029 1.00 89.56 175 SER A O 1
ATOM 1210 N N . TRP A 1 176 ? 2.071 3.607 -16.383 1.00 88.62 176 TRP A N 1
ATOM 1211 C CA . TRP A 1 176 ? 2.909 3.115 -17.460 1.00 88.62 176 TRP A CA 1
ATOM 1212 C C . TRP A 1 176 ? 2.141 3.054 -18.775 1.00 88.62 176 TRP A C 1
ATOM 1214 O O . TRP A 1 176 ? 1.079 2.439 -18.870 1.00 88.62 176 TRP A O 1
ATOM 1224 N N . PHE A 1 177 ? 2.717 3.693 -19.788 1.00 86.81 177 PHE A N 1
ATOM 1225 C CA . PHE A 1 177 ? 2.350 3.584 -21.190 1.00 86.81 177 PHE A CA 1
ATOM 1226 C C . PHE A 1 177 ? 3.434 2.748 -21.876 1.00 86.81 177 PHE A C 1
ATOM 1228 O O . PHE A 1 177 ? 4.474 3.306 -22.234 1.00 86.81 177 PHE A O 1
ATOM 1235 N N . PRO A 1 178 ? 3.246 1.423 -22.021 1.00 79.50 178 PRO A N 1
ATOM 1236 C CA . PRO A 1 178 ? 4.265 0.571 -22.613 1.00 79.50 178 PRO A CA 1
ATOM 1237 C C . PRO A 1 178 ? 4.676 1.068 -24.005 1.00 79.50 178 PRO A C 1
ATOM 1239 O O . PRO A 1 178 ? 3.804 1.500 -24.770 1.00 79.50 178 PRO A O 1
ATOM 1242 N N . PRO A 1 179 ? 5.974 1.012 -24.353 1.00 76.56 179 PRO A N 1
ATOM 1243 C CA . PRO A 1 179 ? 6.394 1.207 -25.734 1.00 76.56 179 PRO A CA 1
ATOM 1244 C C . PRO A 1 179 ? 5.735 0.147 -26.630 1.00 76.56 179 PRO A C 1
ATOM 1246 O O . PRO A 1 179 ? 5.414 -0.947 -26.169 1.00 76.56 179 PRO A O 1
ATOM 1249 N N . ASP A 1 180 ? 5.494 0.491 -27.897 1.00 77.19 180 ASP A N 1
ATOM 1250 C CA . ASP A 1 180 ? 4.865 -0.399 -28.887 1.00 77.19 180 ASP A CA 1
ATOM 1251 C C . ASP A 1 180 ? 3.486 -0.935 -28.466 1.00 77.19 180 ASP A C 1
ATOM 1253 O O . ASP A 1 180 ? 3.150 -2.105 -28.636 1.00 77.19 180 ASP A O 1
ATOM 1257 N N . ASN A 1 181 ? 2.661 -0.042 -27.920 1.00 76.12 181 ASN A N 1
ATOM 1258 C CA . ASN A 1 181 ? 1.318 -0.339 -27.439 1.00 76.12 181 ASN A CA 1
ATOM 1259 C C . ASN A 1 181 ? 0.239 0.168 -28.419 1.00 76.12 181 ASN A C 1
ATOM 1261 O O . ASN A 1 181 ? -0.338 1.241 -28.207 1.00 76.12 181 ASN A O 1
ATOM 1265 N N . PRO A 1 182 ? -0.080 -0.588 -29.490 1.00 78.62 182 PRO A N 1
ATOM 1266 C CA . PRO A 1 182 ? -1.069 -0.182 -30.493 1.00 78.62 182 PRO A CA 1
ATOM 1267 C C . PRO A 1 182 ? -2.483 -0.049 -29.914 1.00 78.62 182 PRO A C 1
ATOM 1269 O O . PRO A 1 182 ? -3.336 0.602 -30.507 1.00 78.62 182 PRO A O 1
ATOM 1272 N N . SER A 1 183 ? -2.733 -0.657 -28.753 1.00 82.12 183 SER A N 1
ATOM 1273 C CA . SER A 1 183 ? -4.011 -0.591 -28.043 1.00 82.12 183 SER A CA 1
ATOM 1274 C C . SER A 1 183 ? -4.150 0.643 -27.145 1.00 82.12 183 SER A C 1
ATOM 1276 O O . SER A 1 183 ? -5.208 0.827 -26.557 1.00 82.12 183 SER A O 1
ATOM 1278 N N . GLN A 1 184 ? -3.108 1.478 -27.017 1.00 84.19 184 GLN A N 1
ATOM 1279 C CA . GLN A 1 184 ? -3.088 2.657 -26.134 1.00 84.19 184 GLN A CA 1
ATOM 1280 C C . GLN A 1 184 ? -3.456 2.346 -24.670 1.00 84.19 184 GLN A C 1
ATOM 1282 O O . GLN A 1 184 ? -3.943 3.205 -23.938 1.00 84.19 184 GLN A O 1
ATOM 1287 N N . ASN A 1 185 ? -3.204 1.113 -24.223 1.00 82.38 185 ASN A N 1
ATOM 1288 C CA . ASN A 1 185 ? -3.486 0.686 -22.857 1.00 82.38 185 ASN A CA 1
ATOM 1289 C C . ASN A 1 185 ? -2.630 1.453 -21.839 1.00 82.38 185 ASN A C 1
ATOM 1291 O O . ASN A 1 185 ? -1.434 1.649 -22.049 1.00 82.38 185 ASN A O 1
ATOM 1295 N N . VAL A 1 186 ? -3.215 1.819 -20.703 1.00 86.75 186 VAL A N 1
ATOM 1296 C CA . VAL A 1 186 ? -2.477 2.402 -19.577 1.00 86.75 186 VAL A CA 1
ATOM 1297 C C . VAL A 1 186 ? -2.479 1.399 -18.443 1.00 86.75 186 VAL A C 1
ATOM 1299 O O . VAL A 1 186 ? -3.542 0.955 -18.011 1.00 86.75 186 VAL A O 1
ATOM 1302 N N . VAL A 1 187 ? -1.295 1.042 -17.958 1.00 86.44 187 VAL A N 1
ATOM 1303 C CA . VAL A 1 187 ? -1.157 0.197 -16.773 1.00 86.44 187 VAL A CA 1
ATOM 1304 C C . VAL A 1 187 ? -0.932 1.109 -15.578 1.00 86.44 187 VAL A C 1
ATOM 1306 O O . VAL A 1 187 ? 0.028 1.878 -15.555 1.00 86.44 187 VAL A O 1
ATOM 1309 N N . VAL A 1 188 ? -1.821 1.032 -14.589 1.00 89.56 188 VAL A N 1
ATOM 1310 C CA . VAL A 1 188 ? -1.674 1.755 -13.324 1.00 89.56 188 VAL A CA 1
ATOM 1311 C C . VAL A 1 188 ? -1.398 0.746 -12.219 1.00 89.56 188 VAL A C 1
ATOM 1313 O O . VAL A 1 188 ? -2.224 -0.129 -11.968 1.00 89.56 188 VAL A O 1
ATOM 1316 N N . LEU A 1 189 ? -0.238 0.858 -11.573 1.00 89.06 189 LEU A N 1
ATOM 1317 C CA . LEU A 1 189 ? 0.122 0.052 -10.410 1.00 89.06 189 LEU A CA 1
ATOM 1318 C C . LEU A 1 189 ? 0.183 0.956 -9.185 1.00 89.06 189 LEU A C 1
ATOM 1320 O O . LEU A 1 189 ? 1.015 1.857 -9.131 1.00 89.06 189 LEU A O 1
ATOM 1324 N N . THR A 1 190 ? -0.662 0.692 -8.196 1.00 91.69 190 THR A N 1
ATOM 1325 C CA . THR A 1 190 ? -0.591 1.346 -6.886 1.00 91.69 190 THR A CA 1
ATOM 1326 C C . THR A 1 190 ? 0.043 0.379 -5.902 1.00 91.69 190 THR A C 1
ATOM 1328 O O . THR A 1 190 ? -0.478 -0.713 -5.690 1.00 91.69 190 THR A O 1
ATOM 1331 N N . LEU A 1 191 ? 1.176 0.768 -5.327 1.00 91.62 191 LEU A N 1
ATOM 1332 C CA . LEU A 1 191 ? 1.940 -0.042 -4.388 1.00 91.62 191 LEU A CA 1
ATOM 1333 C C . LEU A 1 191 ? 1.929 0.607 -3.004 1.00 91.62 191 LEU A C 1
ATOM 1335 O O . LEU A 1 191 ? 2.200 1.804 -2.861 1.00 91.62 191 LEU A O 1
ATOM 1339 N N . GLY A 1 192 ? 1.667 -0.209 -1.985 1.00 89.81 192 GLY A N 1
ATOM 1340 C CA . GLY A 1 192 ? 1.582 0.242 -0.601 1.00 89.81 192 GLY A CA 1
ATOM 1341 C C . GLY A 1 192 ? 0.262 0.909 -0.253 1.00 89.81 192 GLY A C 1
ATOM 1342 O O . GLY A 1 192 ? -0.757 0.719 -0.914 1.00 89.81 192 GLY A O 1
ATOM 1343 N N . GLY A 1 193 ? 0.317 1.717 0.799 1.00 90.25 193 GLY A N 1
ATOM 1344 C CA . GLY A 1 193 ? -0.850 2.249 1.477 1.00 90.25 193 GLY A CA 1
ATOM 1345 C C . GLY A 1 193 ? -1.261 1.336 2.630 1.00 90.25 193 GLY A C 1
ATOM 1346 O O . GLY A 1 193 ? -1.284 0.116 2.521 1.00 90.25 193 GLY A O 1
ATOM 1347 N N . ALA A 1 194 ? -1.573 1.959 3.755 1.00 93.69 194 ALA A N 1
ATOM 1348 C CA . ALA A 1 194 ? -2.161 1.322 4.921 1.00 93.69 194 ALA A CA 1
ATOM 1349 C C . ALA A 1 194 ? -3.200 2.294 5.468 1.00 93.69 194 ALA A C 1
ATOM 1351 O O . ALA A 1 194 ? -2.945 3.501 5.525 1.00 93.69 194 ALA A O 1
ATOM 1352 N N . ARG A 1 195 ? -4.385 1.799 5.820 1.00 94.50 195 ARG A N 1
ATOM 1353 C CA . ARG A 1 195 ? -5.477 2.646 6.294 1.00 94.50 195 ARG A CA 1
ATOM 1354 C C . ARG A 1 195 ? -6.035 2.102 7.592 1.00 94.50 195 ARG A C 1
ATOM 1356 O O . ARG A 1 195 ? -6.338 0.921 7.692 1.00 94.50 195 ARG A O 1
ATOM 1363 N N . VAL A 1 196 ? -6.222 2.996 8.550 1.00 95.31 196 VAL A N 1
ATOM 1364 C CA . VAL A 1 196 ? -6.864 2.712 9.835 1.00 95.31 196 VAL A CA 1
ATOM 1365 C C . VAL A 1 196 ? -7.911 3.774 10.122 1.00 95.31 196 VAL A C 1
ATOM 1367 O O . VAL A 1 196 ? -7.773 4.928 9.709 1.00 95.31 196 VAL A O 1
ATOM 1370 N N . SER A 1 197 ? -8.955 3.393 10.848 1.00 93.31 197 SER A N 1
ATOM 1371 C CA . SER A 1 197 ? -9.981 4.312 11.325 1.00 93.31 197 SER A CA 1
ATOM 1372 C C . SER A 1 197 ? -10.435 3.884 12.711 1.00 93.31 197 SER A C 1
ATOM 1374 O O . SER A 1 197 ? -10.621 2.695 12.960 1.00 93.31 197 SER A O 1
ATOM 1376 N N . VAL A 1 198 ? -10.588 4.847 13.614 1.00 93.06 198 VAL A N 1
ATOM 1377 C CA . VAL A 1 198 ? -11.144 4.632 14.954 1.00 93.06 198 VAL A CA 1
ATOM 1378 C C . VAL A 1 198 ? -12.102 5.765 15.287 1.00 93.06 198 VAL A C 1
ATOM 1380 O O . VAL A 1 198 ? -11.824 6.928 14.990 1.00 93.06 198 VAL A O 1
ATOM 1383 N N . ALA A 1 199 ? -13.217 5.434 15.930 1.00 89.56 199 ALA A N 1
ATOM 1384 C CA . ALA A 1 199 ? -14.196 6.401 16.401 1.00 89.56 199 ALA A CA 1
ATOM 1385 C C . ALA A 1 199 ? -14.116 6.534 17.922 1.00 89.56 199 ALA A C 1
ATOM 1387 O O . ALA A 1 199 ? -14.224 5.542 18.638 1.00 89.56 199 ALA A O 1
ATOM 1388 N N . ALA A 1 200 ? -13.944 7.764 18.404 1.00 86.19 200 ALA A N 1
ATOM 1389 C CA . ALA A 1 200 ? -14.191 8.105 19.793 1.00 86.19 200 ALA A CA 1
ATOM 1390 C C . ALA A 1 200 ? -15.696 8.314 19.980 1.00 86.19 200 ALA A C 1
ATOM 1392 O O . ALA A 1 200 ? -16.316 9.125 19.290 1.00 86.19 200 ALA A O 1
ATOM 1393 N N . GLY A 1 201 ? -16.276 7.572 20.910 1.00 76.19 201 GLY A N 1
ATOM 1394 C CA . GLY A 1 201 ? -17.670 7.675 21.297 1.00 76.19 201 GLY A CA 1
ATOM 1395 C C . GLY A 1 201 ? -17.903 6.865 22.562 1.00 76.19 201 GLY A C 1
ATOM 1396 O O . GLY A 1 201 ? -17.119 5.967 22.882 1.00 76.19 201 GLY A O 1
ATOM 1397 N N . ALA A 1 202 ? -18.986 7.179 23.276 1.00 60.06 202 ALA A N 1
ATOM 1398 C CA . ALA A 1 202 ? -19.421 6.352 24.390 1.00 60.06 202 ALA A CA 1
ATOM 1399 C C . ALA A 1 202 ? -19.561 4.910 23.883 1.00 60.06 202 ALA A C 1
ATOM 1401 O O . ALA A 1 202 ? -20.295 4.658 22.924 1.00 60.06 202 ALA A O 1
ATOM 1402 N N . GLY A 1 203 ? -18.809 3.983 24.486 1.00 56.62 203 GLY A N 1
ATOM 1403 C CA . GLY A 1 203 ? -18.944 2.562 24.183 1.00 56.62 203 GLY A CA 1
ATOM 1404 C C . GLY A 1 203 ? -20.408 2.147 24.323 1.00 56.62 203 GLY A C 1
ATOM 1405 O O . GLY A 1 203 ? -21.156 2.778 25.068 1.00 56.62 203 GLY A O 1
ATOM 1406 N N . PHE A 1 204 ? -20.824 1.100 23.610 1.00 52.91 204 PHE A N 1
ATOM 1407 C CA . PHE A 1 204 ? -22.200 0.574 23.570 1.00 52.91 204 PHE A CA 1
ATOM 1408 C C . PHE A 1 204 ? -22.710 0.002 24.923 1.00 52.91 204 PHE A C 1
ATOM 1410 O O . PHE A 1 204 ? -23.426 -0.993 24.959 1.00 52.91 204 PHE A O 1
ATOM 1417 N N . GLY A 1 205 ? -22.333 0.606 26.048 1.00 48.72 205 GLY A N 1
ATOM 1418 C CA . GLY A 1 205 ? -22.553 0.156 27.412 1.00 48.72 205 GLY A CA 1
ATOM 1419 C C . GLY A 1 205 ? -22.942 1.300 28.344 1.00 48.72 205 GLY A C 1
ATOM 1420 O O . GLY A 1 205 ? -22.302 1.506 29.364 1.00 48.72 205 GLY A O 1
ATOM 1421 N N . GLU A 1 206 ? -24.025 1.999 28.031 1.00 39.94 206 GLU A N 1
ATOM 1422 C CA . GLU A 1 206 ? -25.015 2.284 29.067 1.00 39.94 206 GLU A CA 1
ATOM 1423 C C . GLU A 1 206 ? -26.337 1.719 28.547 1.00 39.94 206 GLU A C 1
ATOM 1425 O O . GLU A 1 206 ? -26.828 2.197 27.518 1.00 39.94 206 GLU A O 1
ATOM 1430 N N . PRO A 1 207 ? -26.934 0.694 29.188 1.00 48.34 207 PRO A N 1
ATOM 1431 C CA . PRO A 1 207 ? -28.359 0.505 29.014 1.00 48.34 207 PRO A CA 1
ATOM 1432 C C . PRO A 1 207 ? -28.971 1.819 29.485 1.00 48.34 207 PRO A C 1
ATOM 1434 O O . PRO A 1 207 ? -28.903 2.141 30.669 1.00 48.34 207 PRO A O 1
ATOM 1437 N N . THR A 1 208 ? -29.516 2.604 28.557 1.00 44.88 208 THR A N 1
ATOM 1438 C CA . THR A 1 208 ? -30.433 3.679 28.915 1.00 44.88 208 THR A CA 1
ATOM 1439 C C . THR A 1 208 ? -31.448 3.021 29.825 1.00 44.88 208 THR A C 1
ATOM 1441 O O . THR A 1 208 ? -32.169 2.115 29.407 1.00 44.88 208 THR A O 1
ATOM 1444 N N . GLN A 1 209 ? -31.373 3.367 31.109 1.00 47.28 209 GLN A N 1
ATOM 1445 C CA . GLN A 1 209 ? -32.239 2.838 32.140 1.00 47.28 209 GLN A CA 1
ATOM 1446 C C . GLN A 1 209 ? -33.653 3.027 31.600 1.00 47.28 209 GLN A C 1
ATOM 1448 O O . GLN A 1 209 ? -34.078 4.167 31.400 1.00 47.28 209 GLN A O 1
ATOM 1453 N N . ALA A 1 210 ? -34.310 1.921 31.229 1.00 51.53 210 ALA A N 1
ATOM 1454 C CA . ALA A 1 210 ? -35.669 1.963 30.722 1.00 51.53 210 ALA A CA 1
ATOM 1455 C C . ALA A 1 210 ? -36.451 2.797 31.729 1.00 51.53 210 ALA A C 1
ATOM 1457 O O . ALA A 1 210 ? -36.420 2.487 32.926 1.00 51.53 210 ALA A O 1
ATOM 1458 N N . ALA A 1 211 ? -37.030 3.907 31.262 1.00 47.16 211 ALA A N 1
ATOM 1459 C CA . ALA A 1 211 ? -37.827 4.775 32.109 1.00 47.16 211 ALA A CA 1
ATOM 1460 C C . ALA A 1 211 ? -38.769 3.872 32.919 1.00 47.16 211 ALA A C 1
ATOM 1462 O O . ALA A 1 211 ? -39.371 2.977 32.316 1.00 47.16 211 ALA A O 1
ATOM 1463 N N . PRO A 1 212 ? -38.838 4.013 34.256 1.00 49.16 212 PRO A N 1
ATOM 1464 C CA . PRO A 1 212 ? -39.712 3.175 35.053 1.00 49.16 212 PRO A CA 1
ATOM 1465 C C . PRO A 1 212 ? -41.111 3.314 34.472 1.00 49.16 212 PRO A C 1
ATOM 1467 O O . PRO A 1 212 ? -41.657 4.416 34.420 1.00 49.16 212 PRO A O 1
ATOM 1470 N N . ASP A 1 213 ? -41.626 2.194 33.974 1.00 48.03 213 ASP A N 1
ATOM 1471 C CA . ASP A 1 213 ? -42.951 2.075 33.399 1.00 48.03 213 ASP A CA 1
ATOM 1472 C C . ASP A 1 213 ? -43.929 2.457 34.515 1.00 48.03 213 ASP A C 1
ATOM 1474 O O . ASP A 1 213 ? -44.198 1.694 35.449 1.00 48.03 213 ASP A O 1
ATOM 1478 N N . SER A 1 214 ? -44.350 3.721 34.518 1.00 45.34 214 SER A N 1
ATOM 1479 C CA . SER A 1 214 ? -45.315 4.228 35.475 1.00 45.34 214 SER A CA 1
ATOM 1480 C C . SER A 1 214 ? -46.636 3.572 35.122 1.00 45.34 214 SER A C 1
ATOM 1482 O O . SER A 1 214 ? -47.268 3.952 34.137 1.00 45.34 214 SER A O 1
ATOM 1484 N N . GLY A 1 215 ? -47.010 2.561 35.908 1.00 51.31 215 GLY A N 1
ATOM 1485 C CA . GLY A 1 215 ? -48.243 1.803 35.759 1.00 51.31 215 GLY A CA 1
ATOM 1486 C C . GLY A 1 215 ? -49.432 2.702 35.425 1.00 51.31 215 GLY A C 1
ATOM 1487 O O . GLY A 1 215 ? -49.914 3.462 36.264 1.00 51.31 215 GLY A O 1
ATOM 1488 N N . GLY A 1 216 ? -49.893 2.594 34.182 1.00 40.41 216 GLY A N 1
ATOM 1489 C CA . GLY A 1 216 ? -51.110 3.208 33.681 1.00 40.41 216 GLY A CA 1
ATOM 1490 C C . GLY A 1 216 ? -52.169 2.133 33.513 1.00 40.41 216 GLY A C 1
ATOM 1491 O O . GLY A 1 216 ? -52.027 1.231 32.693 1.00 40.41 216 GLY A O 1
ATOM 1492 N N . ALA A 1 217 ? -53.206 2.221 34.341 1.00 44.75 217 ALA A N 1
ATOM 1493 C CA . ALA A 1 217 ? -54.382 1.368 34.334 1.00 44.75 217 ALA A CA 1
ATOM 1494 C C . ALA A 1 217 ? -55.012 1.234 32.937 1.00 44.75 217 ALA A C 1
ATOM 1496 O O . ALA A 1 217 ? -54.980 2.155 32.122 1.00 44.75 217 ALA A O 1
ATOM 1497 N N . GLY A 1 218 ? -55.593 0.059 32.696 1.00 44.50 218 GLY A N 1
ATOM 1498 C CA . GLY A 1 218 ? -56.106 -0.348 31.400 1.00 44.50 218 GLY A CA 1
ATOM 1499 C C . GLY A 1 218 ? -57.155 0.573 30.787 1.00 44.50 218 GLY A C 1
ATOM 1500 O O . GLY A 1 218 ? -57.910 1.264 31.468 1.00 44.50 218 GLY A O 1
ATOM 1501 N N . VAL A 1 219 ? -57.257 0.471 29.467 1.00 35.72 219 VAL A N 1
ATOM 1502 C CA . VAL A 1 219 ? -58.454 0.847 28.726 1.00 35.72 219 VAL A CA 1
ATOM 1503 C C . VAL A 1 219 ? -58.673 -0.147 27.595 1.00 35.72 219 VAL A C 1
ATOM 1505 O O . VAL A 1 219 ? -57.758 -0.556 26.884 1.00 35.72 219 VAL A O 1
ATOM 1508 N N . SER A 1 220 ? -59.923 -0.580 27.536 1.00 37.03 220 SER A N 1
ATOM 1509 C CA . SER A 1 220 ? -60.518 -1.585 26.674 1.00 37.03 220 SER A CA 1
ATOM 1510 C C . SER A 1 220 ? -60.382 -1.291 25.184 1.00 37.03 220 SER A C 1
ATOM 1512 O O . SER A 1 220 ? -60.450 -0.143 24.749 1.00 37.03 220 SER A O 1
ATOM 1514 N N . ALA A 1 221 ? -60.335 -2.373 24.411 1.00 40.34 221 ALA A N 1
ATOM 1515 C CA . ALA A 1 221 ? -60.513 -2.388 22.969 1.00 40.34 221 ALA A CA 1
ATOM 1516 C C . ALA A 1 221 ? -61.803 -1.674 22.520 1.00 40.34 221 ALA A C 1
ATOM 1518 O O . ALA A 1 221 ? -62.893 -1.976 23.008 1.00 40.34 221 ALA A O 1
ATOM 1519 N N . ALA A 1 222 ? -61.674 -0.806 21.517 1.00 34.94 222 ALA A N 1
ATOM 1520 C CA . ALA A 1 222 ? -62.751 -0.416 20.617 1.00 34.94 222 ALA A CA 1
ATOM 1521 C C . ALA A 1 222 ? -62.186 -0.257 19.198 1.00 34.94 222 ALA A C 1
ATOM 1523 O O . ALA A 1 222 ? -61.092 0.266 18.995 1.00 34.94 222 ALA A O 1
ATOM 1524 N N . ALA A 1 223 ? -62.933 -0.787 18.235 1.00 37.72 223 ALA A N 1
ATOM 1525 C CA . ALA A 1 223 ? -62.584 -0.896 16.830 1.00 37.72 223 ALA A CA 1
ATOM 1526 C C . ALA A 1 223 ? -62.947 0.361 16.010 1.00 37.72 223 ALA A C 1
ATOM 1528 O O . ALA A 1 223 ? -63.757 1.182 16.434 1.00 37.72 223 ALA A O 1
ATOM 1529 N N . THR A 1 224 ? -62.446 0.365 14.766 1.00 34.59 224 THR A N 1
ATOM 1530 C CA . THR A 1 224 ? -62.902 1.082 13.550 1.00 34.59 224 THR A CA 1
ATOM 1531 C C . THR A 1 224 ? -62.681 2.593 13.420 1.00 34.59 224 THR A C 1
ATOM 1533 O O . THR A 1 224 ? -63.118 3.375 14.252 1.00 34.59 224 THR A O 1
ATOM 1536 N N . GLY A 1 225 ? -62.140 2.999 12.260 1.00 31.22 225 GLY A N 1
ATOM 1537 C CA . GLY A 1 225 ? -62.344 4.341 11.699 1.00 31.22 225 GLY A CA 1
ATOM 1538 C C . GLY A 1 225 ? -61.218 4.837 10.792 1.00 31.22 225 GLY A C 1
ATOM 1539 O O . GLY A 1 225 ? -60.144 5.163 11.271 1.00 31.22 225 GLY A O 1
ATOM 1540 N N . ALA A 1 226 ? -61.485 4.901 9.488 1.00 36.91 226 ALA A N 1
ATOM 1541 C CA . ALA A 1 226 ? -60.636 5.481 8.449 1.00 36.91 226 ALA A CA 1
ATOM 1542 C C . ALA A 1 226 ? -60.496 7.013 8.562 1.00 36.91 226 ALA A C 1
ATOM 1544 O O . ALA A 1 226 ? -61.384 7.671 9.097 1.00 36.91 226 ALA A O 1
ATOM 1545 N N . GLY A 1 227 ? -59.458 7.584 7.941 1.00 30.97 227 GLY A N 1
ATOM 1546 C CA . GLY A 1 227 ? -59.411 9.019 7.639 1.00 30.97 227 GLY A CA 1
ATOM 1547 C C . GLY A 1 227 ? -58.001 9.550 7.415 1.00 30.97 227 GLY A C 1
ATOM 1548 O O . GLY A 1 227 ? -57.151 9.429 8.287 1.00 30.97 227 GLY A O 1
ATOM 1549 N N . ALA A 1 228 ? -57.773 10.109 6.229 1.00 41.22 228 ALA A N 1
ATOM 1550 C CA . ALA A 1 228 ? -56.580 10.849 5.842 1.00 41.22 228 ALA A CA 1
ATOM 1551 C C . ALA A 1 228 ? -56.323 12.058 6.760 1.00 41.22 228 ALA A C 1
ATOM 1553 O O . ALA A 1 228 ? -57.265 12.584 7.338 1.00 41.22 228 ALA A O 1
ATOM 1554 N N . ASP A 1 229 ? -55.075 12.532 6.828 1.00 33.81 229 ASP A N 1
ATOM 1555 C CA . ASP A 1 229 ? -54.786 13.895 6.377 1.00 33.81 229 ASP A CA 1
ATOM 1556 C C . ASP A 1 229 ? -53.287 14.178 6.251 1.00 33.81 229 ASP A C 1
ATOM 1558 O O . ASP A 1 229 ? -52.447 13.792 7.062 1.00 33.81 229 ASP A O 1
ATOM 1562 N N . ASN A 1 230 ? -52.995 14.859 5.150 1.00 47.06 230 ASN A N 1
ATOM 1563 C CA . ASN A 1 230 ? -51.706 15.336 4.700 1.00 47.06 230 ASN A CA 1
ATOM 1564 C C . ASN A 1 230 ? -51.675 16.841 5.015 1.00 47.06 230 ASN A C 1
ATOM 1566 O O . ASN A 1 230 ? -52.516 17.583 4.510 1.00 47.06 230 ASN A O 1
ATOM 1570 N N . SER A 1 231 ? -50.752 17.309 5.852 1.00 37.62 231 SER A N 1
ATOM 1571 C CA . SER A 1 231 ? -50.476 18.741 6.078 1.00 37.62 231 SER A CA 1
ATOM 1572 C C . SER A 1 231 ? -49.065 18.865 6.658 1.00 37.62 231 SER A C 1
ATOM 1574 O O . SER A 1 231 ? -48.771 18.320 7.713 1.00 37.62 231 SER A O 1
ATOM 1576 N N . ALA A 1 232 ? -48.100 19.316 5.857 1.00 38.47 232 ALA A N 1
ATOM 1577 C CA . ALA A 1 232 ? -47.692 20.717 5.727 1.00 38.47 232 ALA A CA 1
ATOM 1578 C C . ALA A 1 232 ? -46.922 21.230 6.958 1.00 38.47 232 ALA A C 1
ATOM 1580 O O . ALA A 1 232 ? -47.515 21.585 7.972 1.00 38.47 232 ALA A O 1
ATOM 1581 N N . VAL A 1 233 ? -45.597 21.349 6.818 1.00 44.81 233 VAL A N 1
ATOM 1582 C CA . VAL A 1 233 ? -44.791 22.288 7.607 1.00 44.81 233 VAL A CA 1
ATOM 1583 C C . VAL A 1 233 ? -43.978 23.157 6.653 1.00 44.81 233 VAL A C 1
ATOM 1585 O O . VAL A 1 233 ? -43.205 22.687 5.821 1.00 44.81 233 VAL A O 1
ATOM 1588 N N . SER A 1 234 ? -44.263 24.443 6.791 1.00 42.25 234 SER A N 1
ATOM 1589 C CA . SER A 1 234 ? -43.754 25.617 6.103 1.00 42.25 234 SER A CA 1
ATOM 1590 C C . SER A 1 234 ? -42.278 25.901 6.416 1.00 42.25 234 SER A C 1
ATOM 1592 O O . SER A 1 234 ? -41.798 25.589 7.503 1.00 42.25 234 SER A O 1
ATOM 1594 N N . GLY A 1 235 ? -41.583 26.547 5.470 1.00 38.88 235 GLY A N 1
ATOM 1595 C CA . GLY A 1 235 ? -40.224 27.087 5.640 1.00 38.88 235 GLY A CA 1
ATOM 1596 C C . GLY A 1 235 ? -40.136 28.297 6.585 1.00 38.88 235 GLY A C 1
ATOM 1597 O O . GLY A 1 235 ? -41.124 28.666 7.224 1.00 38.88 235 GLY A O 1
ATOM 1598 N N . PRO A 1 236 ? -38.968 28.970 6.629 1.00 56.53 236 PRO A N 1
ATOM 1599 C CA . PRO A 1 236 ? -38.880 30.209 5.844 1.00 56.53 236 PRO A CA 1
ATOM 1600 C C . PRO A 1 236 ? -37.520 30.518 5.171 1.00 56.53 236 PRO A C 1
ATOM 1602 O O . PRO A 1 236 ? -36.482 29.998 5.561 1.00 56.53 236 PRO A O 1
ATOM 1605 N N . ALA A 1 237 ? -37.630 31.389 4.148 1.00 41.75 237 ALA A N 1
ATOM 1606 C CA . ALA A 1 237 ? -36.746 32.450 3.608 1.00 41.75 237 ALA A CA 1
ATOM 1607 C C . ALA A 1 237 ? -35.226 32.413 3.897 1.00 41.75 237 ALA A C 1
ATOM 1609 O O . ALA A 1 237 ? -34.805 32.220 5.024 1.00 41.75 237 ALA A O 1
ATOM 1610 N N . GLY A 1 238 ? -34.308 32.712 2.975 1.00 36.59 238 GLY A N 1
ATOM 1611 C CA . GLY A 1 238 ? -34.376 33.473 1.726 1.00 36.59 238 GLY A CA 1
ATOM 1612 C C . GLY A 1 238 ? -33.228 34.494 1.710 1.00 36.59 238 GLY A C 1
ATOM 1613 O O . GLY A 1 238 ? -33.181 35.327 2.603 1.00 36.59 238 GLY A O 1
ATOM 1614 N N . VAL A 1 239 ? -32.328 34.445 0.716 1.00 42.81 239 VAL A N 1
ATOM 1615 C CA . VAL A 1 239 ? -31.428 35.560 0.347 1.00 42.81 239 VAL A CA 1
ATOM 1616 C C . VAL A 1 239 ? -31.166 35.513 -1.166 1.00 42.81 239 VAL A C 1
ATOM 1618 O O . VAL A 1 239 ? -30.404 34.685 -1.658 1.00 42.81 239 VAL A O 1
ATOM 1621 N N . SER A 1 240 ? -31.829 36.413 -1.893 1.00 45.97 240 SER A N 1
ATOM 1622 C CA . SER A 1 240 ? -31.371 37.003 -3.163 1.00 45.97 240 SER A CA 1
ATOM 1623 C C . SER A 1 240 ? -30.202 37.944 -2.828 1.00 45.97 240 SER A C 1
ATOM 1625 O O . SER A 1 240 ? -30.259 38.589 -1.788 1.00 45.97 240 SER A O 1
ATOM 1627 N N . GLY A 1 241 ? -29.114 38.125 -3.567 1.00 41.09 241 GLY A N 1
ATOM 1628 C CA . GLY A 1 241 ? -28.788 37.993 -4.983 1.00 41.09 241 GLY A CA 1
ATOM 1629 C C . GLY A 1 241 ? -27.812 39.145 -5.282 1.00 41.09 241 GLY A C 1
ATOM 1630 O O . GLY A 1 241 ? -27.985 40.208 -4.700 1.00 41.09 241 GLY A O 1
ATOM 1631 N N . ASP A 1 242 ? -26.799 38.964 -6.132 1.00 43.00 242 ASP A N 1
ATOM 1632 C CA . ASP A 1 242 ? -26.193 40.076 -6.881 1.00 43.00 242 ASP A CA 1
ATOM 1633 C C . ASP A 1 242 ? -25.358 39.563 -8.069 1.00 43.00 242 ASP A C 1
ATOM 1635 O O . ASP A 1 242 ? -25.062 38.377 -8.204 1.00 43.00 242 ASP A O 1
ATOM 1639 N N . THR A 1 243 ? -25.079 40.500 -8.957 1.00 40.78 243 THR A N 1
ATOM 1640 C CA . THR A 1 243 ? -24.970 40.457 -10.410 1.00 40.78 243 THR A CA 1
ATOM 1641 C C . THR A 1 243 ? -23.515 40.468 -10.908 1.00 40.78 243 THR A C 1
ATOM 1643 O O . THR A 1 243 ? -22.586 40.715 -10.147 1.00 40.78 243 THR A O 1
ATOM 1646 N N . GLY A 1 244 ? -23.314 40.129 -12.193 1.00 36.56 244 GLY A N 1
ATOM 1647 C CA . GLY A 1 244 ? -22.003 39.956 -12.854 1.00 36.56 244 GLY A CA 1
ATOM 1648 C C . GLY A 1 244 ? -21.114 41.215 -12.969 1.00 36.56 244 GLY A C 1
ATOM 1649 O O . GLY A 1 244 ? -21.386 42.231 -12.339 1.00 36.56 244 GLY A O 1
ATOM 1650 N N . PRO A 1 245 ? -20.056 41.189 -13.812 1.00 56.50 245 PRO A N 1
ATOM 1651 C CA . PRO A 1 245 ? -20.298 41.204 -15.254 1.00 56.50 245 PRO A CA 1
ATOM 1652 C C . PRO A 1 245 ? -19.348 40.353 -16.123 1.00 56.50 245 PRO A C 1
ATOM 1654 O O . PRO A 1 245 ? -18.328 39.811 -15.710 1.00 56.50 245 PRO A O 1
ATOM 1657 N N . SER A 1 246 ? -19.769 40.294 -17.382 1.00 44.12 246 SER A N 1
ATOM 1658 C CA . SER A 1 246 ? -19.195 39.756 -18.614 1.00 44.12 246 SER A CA 1
ATOM 1659 C C . SER A 1 246 ? -17.831 40.306 -19.062 1.00 44.12 246 SER A C 1
ATOM 1661 O O . SER A 1 246 ? -17.580 41.505 -18.959 1.00 44.12 246 SER A O 1
ATOM 1663 N N . GLY A 1 247 ? -17.071 39.463 -19.771 1.00 37.47 247 GLY A N 1
ATOM 1664 C CA . GLY A 1 247 ? -16.035 39.830 -20.752 1.00 37.47 247 GLY A CA 1
ATOM 1665 C C . GLY A 1 247 ? -15.060 38.661 -20.959 1.00 37.47 247 GLY A C 1
ATOM 1666 O O . GLY A 1 247 ? -14.627 38.068 -19.987 1.00 37.47 247 GLY A O 1
ATOM 1667 N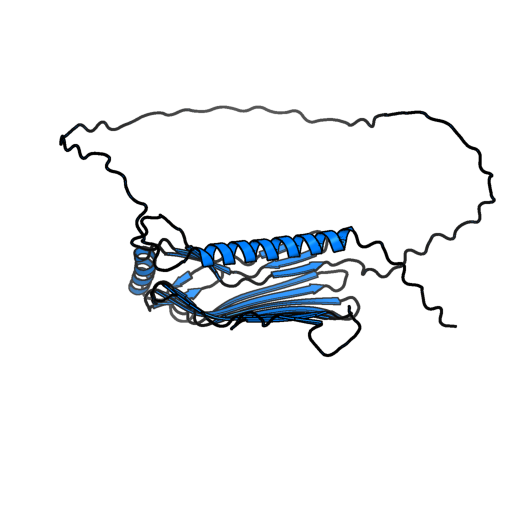 N . GLY A 1 248 ? -14.679 38.203 -22.147 1.00 40.12 248 GLY A N 1
ATOM 1668 C CA . GLY A 1 248 ? -14.966 38.579 -23.523 1.00 40.12 248 GLY A CA 1
ATOM 1669 C C . GLY A 1 248 ? -14.409 37.473 -24.434 1.00 40.12 248 GLY A C 1
ATOM 1670 O O . GLY A 1 248 ? -13.491 36.744 -24.060 1.00 40.12 248 GLY A O 1
ATOM 1671 N N . ALA A 1 249 ? -15.014 37.318 -25.608 1.00 41.31 249 ALA A N 1
ATOM 1672 C CA . ALA A 1 249 ? -14.624 36.350 -26.624 1.00 41.31 249 ALA A CA 1
ATOM 1673 C C . ALA A 1 249 ? -13.370 36.803 -27.392 1.00 41.31 249 ALA A C 1
ATOM 1675 O O . ALA A 1 249 ? -13.224 37.984 -27.702 1.00 41.31 249 ALA A O 1
ATOM 1676 N N . GLY A 1 250 ? -12.524 35.843 -27.771 1.00 40.62 250 GLY A N 1
ATOM 1677 C CA . GLY A 1 250 ? -11.440 36.027 -28.735 1.00 40.62 250 GLY A CA 1
ATOM 1678 C C . GLY A 1 250 ? -11.227 34.767 -29.579 1.00 40.62 250 GLY A C 1
ATOM 1679 O O . GLY A 1 250 ? -10.554 33.840 -29.143 1.00 40.62 250 GLY A O 1
ATOM 1680 N N . ALA A 1 251 ? -11.803 34.740 -30.787 1.00 43.88 251 ALA A N 1
ATOM 1681 C CA . ALA A 1 251 ? -11.225 34.050 -31.953 1.00 43.88 251 ALA A CA 1
ATOM 1682 C C . ALA A 1 251 ? -10.042 34.915 -32.446 1.00 43.88 251 ALA A C 1
ATOM 1684 O O . ALA A 1 251 ? -10.059 36.117 -32.192 1.00 43.88 251 ALA A O 1
ATOM 1685 N N . VAL A 1 252 ? -8.939 34.431 -33.029 1.00 36.50 252 VAL A N 1
ATOM 1686 C CA . VAL A 1 252 ? -8.667 33.858 -34.375 1.00 36.50 252 VAL A CA 1
ATOM 1687 C C . VAL A 1 252 ? -7.190 33.361 -34.272 1.00 36.50 252 VAL A C 1
ATOM 1689 O O . VAL A 1 252 ? -6.423 33.968 -33.534 1.00 36.50 252 VAL A O 1
ATOM 1692 N N . ALA A 1 253 ? -6.671 32.292 -34.885 1.00 37.00 253 ALA A N 1
ATOM 1693 C CA . ALA A 1 253 ? -6.548 32.054 -36.319 1.00 37.00 253 ALA A CA 1
ATOM 1694 C C . ALA A 1 253 ? -6.041 30.632 -36.632 1.00 37.00 253 ALA A C 1
ATOM 1696 O O . ALA A 1 253 ? -5.250 30.046 -35.894 1.00 37.00 253 ALA A O 1
ATOM 1697 N N . SER A 1 254 ? -6.477 30.126 -37.783 1.00 39.03 254 SER A N 1
ATOM 1698 C CA . SER A 1 254 ? -5.984 28.924 -38.458 1.00 39.03 254 SER A CA 1
ATOM 1699 C C . SER A 1 254 ? -4.768 29.250 -39.337 1.00 39.03 254 SER A C 1
ATOM 1701 O O . SER A 1 254 ? -4.777 30.298 -39.985 1.00 39.03 254 SER A O 1
ATOM 1703 N N . PRO A 1 255 ? -3.786 28.345 -39.483 1.00 51.09 255 PRO A N 1
ATOM 1704 C CA . PRO A 1 255 ? -2.905 28.343 -40.638 1.00 51.09 255 PRO A CA 1
ATOM 1705 C C . PRO A 1 255 ? -3.375 27.328 -41.688 1.00 51.09 255 PRO A C 1
ATOM 1707 O O . PRO A 1 255 ? -3.495 26.128 -41.446 1.00 51.09 255 PRO A O 1
ATOM 1710 N N . THR A 1 256 ? -3.628 27.861 -42.876 1.00 40.25 256 THR A N 1
ATOM 1711 C CA . THR A 1 256 ? -3.803 27.178 -44.156 1.00 40.25 256 THR A CA 1
ATOM 1712 C C . THR A 1 256 ? -2.466 26.581 -44.612 1.00 40.25 256 THR A C 1
ATOM 1714 O O . THR A 1 256 ? -1.457 27.283 -44.636 1.00 40.25 256 THR A O 1
ATOM 1717 N N . GLY A 1 257 ? -2.456 25.313 -45.030 1.00 42.06 257 GLY A N 1
ATOM 1718 C CA . GLY A 1 257 ? -1.303 24.654 -45.650 1.00 42.06 257 GLY A CA 1
ATOM 1719 C C . GLY A 1 257 ? -1.757 23.576 -46.634 1.00 42.06 257 GLY A C 1
ATOM 1720 O O . GLY A 1 257 ? -2.316 22.561 -46.234 1.00 42.06 257 GLY A O 1
ATOM 1721 N N . ASN A 1 258 ? -1.557 23.847 -47.923 1.00 43.69 258 ASN A N 1
ATOM 1722 C CA . ASN A 1 258 ? -2.043 23.098 -49.082 1.00 43.69 258 ASN A CA 1
ATOM 1723 C C . ASN A 1 258 ? -1.287 21.778 -49.370 1.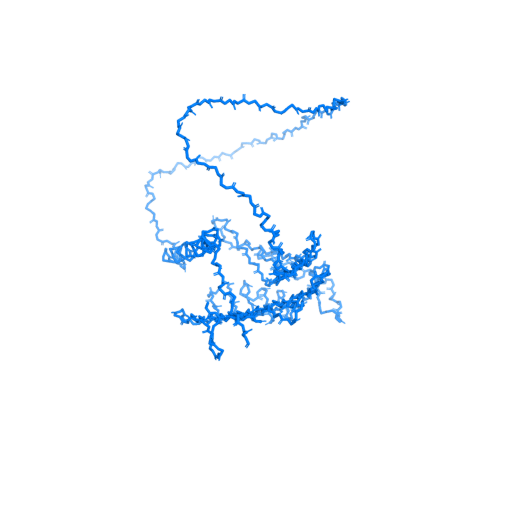00 43.69 258 ASN A C 1
ATOM 1725 O O . ASN A 1 258 ? -0.064 21.749 -49.377 1.00 43.69 258 ASN A O 1
ATOM 1729 N N . VAL A 1 259 ? -2.073 20.755 -49.730 1.00 38.59 259 VAL A N 1
ATOM 1730 C CA . VAL A 1 259 ? -2.038 19.876 -50.929 1.00 38.59 259 VAL A CA 1
ATOM 1731 C C . VAL A 1 259 ? -0.714 19.273 -51.451 1.00 38.59 259 VAL A C 1
ATOM 1733 O O . VAL A 1 259 ? 0.119 19.949 -52.046 1.00 38.59 259 VAL A O 1
ATOM 1736 N N . GLY A 1 260 ? -0.695 17.934 -51.451 1.00 35.50 260 GLY A N 1
ATOM 1737 C CA . GLY A 1 260 ? -0.057 17.023 -52.421 1.00 35.50 260 GLY A CA 1
ATOM 1738 C C . GLY A 1 260 ? -0.251 15.591 -51.895 1.00 35.50 260 GLY A C 1
ATOM 1739 O O . GLY A 1 260 ? 0.208 15.297 -50.805 1.00 35.50 260 GLY A O 1
ATOM 1740 N N . GLY A 1 261 ? -1.053 14.685 -52.458 1.00 35.69 261 GLY A N 1
ATOM 1741 C CA . GLY A 1 261 ? -1.150 14.240 -53.846 1.00 35.69 261 GLY A CA 1
ATOM 1742 C C . GLY A 1 261 ? -0.663 12.783 -53.885 1.00 35.69 261 GLY A C 1
ATOM 1743 O O . GLY A 1 261 ? 0.532 12.552 -53.757 1.00 35.69 261 GLY A O 1
ATOM 1744 N N . GLY A 1 262 ? -1.562 11.799 -54.016 1.00 32.22 262 GLY A N 1
ATOM 1745 C CA . GLY A 1 262 ? -1.165 10.386 -54.124 1.00 32.22 262 GLY A CA 1
ATOM 1746 C C . GLY A 1 262 ? -2.305 9.386 -53.940 1.00 32.22 262 GLY A C 1
ATOM 1747 O O . GLY A 1 262 ? -2.623 8.994 -52.824 1.00 32.22 262 GLY A O 1
ATOM 1748 N N . GLN A 1 263 ? -2.917 8.989 -55.056 1.00 39.75 263 GLN A N 1
ATOM 1749 C CA . GLN A 1 263 ? -3.895 7.907 -55.175 1.00 39.75 263 GLN A CA 1
ATOM 1750 C C . GLN A 1 263 ? -3.292 6.539 -54.820 1.00 39.75 263 GLN A C 1
ATOM 1752 O O . GLN A 1 263 ? -2.160 6.239 -55.186 1.00 39.75 263 GLN A O 1
ATOM 1757 N N . GLY A 1 264 ? -4.110 5.670 -54.228 1.00 34.69 264 GLY A N 1
ATOM 1758 C CA . GLY A 1 264 ? -3.827 4.243 -54.108 1.00 34.69 264 GLY A CA 1
ATOM 1759 C C . GLY A 1 264 ? -4.984 3.514 -53.441 1.00 34.69 264 GLY A C 1
ATOM 1760 O O . GLY A 1 264 ? -4.960 3.282 -52.239 1.00 34.69 264 GLY A O 1
ATOM 1761 N N . GLY A 1 265 ? -6.027 3.199 -54.212 1.00 43.66 265 GLY A N 1
ATOM 1762 C CA . GLY A 1 265 ? -7.134 2.375 -53.739 1.00 43.66 265 GLY A CA 1
ATOM 1763 C C . GLY A 1 265 ? -6.664 0.957 -53.420 1.00 43.66 265 GLY A C 1
ATOM 1764 O O . GLY A 1 265 ? -6.051 0.303 -54.262 1.00 43.66 265 GLY A O 1
ATOM 1765 N N . GLN A 1 266 ? -6.990 0.471 -52.225 1.00 40.19 266 GLN A N 1
ATOM 1766 C CA . GLN A 1 266 ? -6.958 -0.951 -51.901 1.00 40.19 266 GLN A CA 1
ATOM 1767 C C . GLN A 1 266 ? -8.265 -1.337 -51.217 1.00 40.19 266 GLN A C 1
ATOM 1769 O O . GLN A 1 266 ? -8.751 -0.658 -50.314 1.00 40.19 266 GLN A O 1
ATOM 1774 N N . GLY A 1 267 ? -8.873 -2.386 -51.764 1.00 38.78 267 GLY A N 1
ATOM 1775 C CA . GLY A 1 267 ? -10.223 -2.818 -51.464 1.00 38.78 267 GLY A CA 1
ATOM 1776 C C . GLY A 1 267 ? -10.389 -3.369 -50.053 1.00 38.78 267 GLY A C 1
ATOM 1777 O O . GLY A 1 267 ? -9.504 -4.009 -49.490 1.00 38.78 267 GLY A O 1
ATOM 1778 N N . LEU A 1 268 ? -11.593 -3.154 -49.530 1.00 41.62 268 LEU A N 1
ATOM 1779 C CA . LEU A 1 268 ? -12.149 -3.826 -48.364 1.00 41.62 268 LEU A CA 1
ATOM 1780 C C . LEU A 1 268 ? -12.367 -5.311 -48.692 1.00 41.62 268 LEU A C 1
ATOM 1782 O O . LEU A 1 268 ? -13.448 -5.718 -49.113 1.00 41.62 268 LEU A O 1
ATOM 1786 N N . ALA A 1 269 ? -11.323 -6.117 -48.515 1.00 38.66 269 ALA A N 1
ATOM 1787 C CA . ALA A 1 269 ? -11.442 -7.559 -48.354 1.00 38.66 269 ALA A CA 1
ATOM 1788 C C . ALA A 1 269 ? -11.423 -7.877 -46.853 1.00 38.66 269 ALA A C 1
ATOM 1790 O O . ALA A 1 269 ? -10.600 -7.344 -46.108 1.00 38.66 269 ALA A O 1
ATOM 1791 N N . GLY A 1 270 ? -12.383 -8.696 -46.417 1.00 48.84 270 GLY A N 1
ATOM 1792 C CA . GLY A 1 270 ? -12.695 -8.966 -45.017 1.00 48.84 270 GLY A CA 1
ATOM 1793 C C . GLY A 1 270 ? -11.477 -9.312 -44.165 1.00 48.84 270 GLY A C 1
ATOM 1794 O O . GLY A 1 270 ? -10.768 -10.281 -44.427 1.00 48.84 270 GLY A O 1
ATOM 1795 N N . GLN A 1 271 ? -11.276 -8.534 -43.103 1.00 37.22 271 GLN A N 1
ATOM 1796 C CA . GLN A 1 271 ? -10.336 -8.886 -42.054 1.00 37.22 271 GLN A CA 1
ATOM 1797 C C . GLN A 1 271 ? -10.999 -9.901 -41.126 1.00 37.22 271 GLN A C 1
ATOM 1799 O O . GLN A 1 271 ? -11.784 -9.575 -40.238 1.00 37.22 271 GLN A O 1
ATOM 1804 N N . THR A 1 272 ? -10.673 -11.166 -41.367 1.00 40.44 272 THR A N 1
ATOM 1805 C CA . THR A 1 272 ? -10.664 -12.208 -40.344 1.00 40.44 272 THR A CA 1
ATOM 1806 C C . THR A 1 272 ? -10.011 -11.668 -39.076 1.00 40.44 272 THR A C 1
ATOM 1808 O O . THR A 1 272 ? -8.865 -11.224 -39.122 1.00 40.44 272 THR A O 1
ATOM 1811 N N . ILE A 1 273 ? -10.745 -11.738 -37.961 1.00 44.06 273 ILE A N 1
ATOM 1812 C CA . ILE A 1 273 ? -10.265 -11.512 -36.594 1.00 44.06 273 ILE A CA 1
ATOM 1813 C C . ILE A 1 273 ? -9.104 -12.487 -36.367 1.00 44.06 273 ILE A C 1
ATOM 1815 O O . ILE A 1 273 ? -9.295 -13.672 -36.087 1.00 44.06 273 ILE A O 1
ATOM 1819 N N . ALA A 1 274 ? -7.894 -12.002 -36.631 1.00 37.19 274 ALA A N 1
ATOM 1820 C CA . ALA A 1 274 ? -6.676 -12.778 -36.565 1.00 37.19 274 ALA A CA 1
ATOM 1821 C C . ALA A 1 274 ? -6.238 -12.921 -35.107 1.00 37.19 274 ALA A C 1
ATOM 1823 O O . ALA A 1 274 ? -6.279 -11.994 -34.301 1.00 37.19 274 ALA A O 1
ATOM 1824 N N . LYS A 1 275 ? -5.838 -14.150 -34.805 1.00 44.66 275 LYS A N 1
ATOM 1825 C CA . LYS A 1 275 ? -5.297 -14.644 -33.549 1.00 44.66 275 LYS A CA 1
ATOM 1826 C C . LYS A 1 275 ? -3.982 -13.935 -33.203 1.00 44.66 275 LYS A C 1
ATOM 1828 O O . LYS A 1 275 ? -2.932 -14.410 -33.608 1.00 44.66 275 LYS A O 1
ATOM 1833 N N . THR A 1 276 ? -4.017 -12.855 -32.434 1.00 43.66 276 THR A N 1
ATOM 1834 C CA . THR A 1 276 ? -2.811 -12.293 -31.793 1.00 43.66 276 THR A CA 1
ATOM 1835 C C . THR A 1 276 ? -3.168 -11.655 -30.453 1.00 43.66 276 THR A C 1
ATOM 1837 O O . THR A 1 276 ? -3.101 -10.446 -30.274 1.00 43.66 276 THR A O 1
ATOM 1840 N N . PHE A 1 277 ? -3.577 -12.498 -29.507 1.00 47.00 277 PHE A N 1
ATOM 1841 C CA . PHE A 1 277 ? -3.444 -12.243 -28.073 1.00 47.00 277 PHE A CA 1
ATOM 1842 C C . PHE A 1 277 ? -2.656 -13.423 -27.497 1.00 47.00 277 PHE A C 1
ATOM 1844 O O . PHE A 1 277 ? -3.219 -14.344 -26.908 1.00 47.00 277 PHE A O 1
ATOM 1851 N N . GLU A 1 278 ? -1.345 -13.444 -27.735 1.00 49.12 278 GLU A N 1
ATOM 1852 C CA . GLU A 1 278 ? -0.441 -14.262 -26.929 1.00 49.12 278 GLU A CA 1
ATOM 1853 C C . GLU A 1 278 ? -0.222 -13.522 -25.605 1.00 49.12 278 GLU A C 1
ATOM 1855 O O . GLU A 1 278 ? 0.494 -12.528 -25.558 1.00 49.12 278 GLU A O 1
ATOM 1860 N N . GLY A 1 279 ? -0.882 -13.960 -24.529 1.00 55.31 279 GLY A N 1
ATOM 1861 C CA . GLY A 1 279 ? -0.431 -13.614 -23.175 1.00 55.31 279 GLY A CA 1
ATOM 1862 C C . GLY A 1 279 ? -1.513 -13.461 -22.115 1.00 55.31 279 GLY A C 1
ATOM 1863 O O . GLY A 1 279 ? -1.325 -13.929 -20.999 1.00 55.31 279 GLY A O 1
ATOM 1864 N N . VAL A 1 280 ? -2.675 -12.897 -22.446 1.00 53.53 280 VAL A N 1
ATOM 1865 C CA . VAL A 1 280 ? -3.815 -12.830 -21.515 1.00 53.53 280 VAL A CA 1
ATOM 1866 C C . VAL A 1 280 ? -4.988 -13.526 -22.179 1.00 53.53 280 VAL A C 1
ATOM 1868 O O . VAL A 1 280 ? -5.806 -12.914 -22.862 1.00 53.53 280 VAL A O 1
ATOM 1871 N N . GLY A 1 281 ? -5.021 -14.855 -22.053 1.00 66.69 281 GLY A N 1
ATOM 1872 C CA . GLY A 1 281 ? -6.140 -15.646 -22.555 1.00 66.69 281 GLY A CA 1
ATOM 1873 C C . GLY A 1 281 ? -7.452 -15.124 -21.968 1.00 66.69 281 GLY A C 1
ATOM 1874 O O . GLY A 1 281 ? -7.479 -14.701 -20.815 1.00 66.69 281 GLY A O 1
ATOM 1875 N N . ALA A 1 282 ? -8.544 -15.184 -22.734 1.00 66.06 282 ALA A N 1
ATOM 1876 C CA . ALA A 1 282 ? -9.882 -14.754 -22.302 1.00 66.06 282 ALA A CA 1
ATOM 1877 C C . ALA A 1 282 ? -10.292 -15.306 -20.916 1.00 66.06 282 ALA A C 1
ATOM 1879 O O . ALA A 1 282 ? -11.079 -14.694 -20.201 1.00 66.06 282 ALA A O 1
ATOM 1880 N N . VAL A 1 283 ? -9.693 -16.426 -20.507 1.00 68.50 283 VAL A N 1
ATOM 1881 C CA . VAL A 1 283 ? -9.787 -17.011 -19.166 1.00 68.50 283 VAL A CA 1
ATOM 1882 C C . VAL A 1 283 ? -9.376 -16.036 -18.051 1.00 68.50 283 VAL A C 1
ATOM 1884 O O . VAL A 1 283 ? -10.077 -15.958 -17.052 1.00 68.50 283 VAL A O 1
ATOM 1887 N N . TRP A 1 284 ? -8.309 -15.247 -18.202 1.00 79.31 284 TRP A N 1
ATOM 1888 C CA . TRP A 1 284 ? -7.873 -14.285 -17.179 1.00 79.31 284 TRP A CA 1
ATOM 1889 C C . TRP A 1 284 ? -8.839 -13.112 -17.015 1.00 79.31 284 TRP A C 1
ATOM 1891 O O . TRP A 1 284 ? -9.075 -12.672 -15.892 1.00 79.31 284 TRP A O 1
ATOM 1901 N N . LEU A 1 285 ? -9.456 -12.649 -18.107 1.00 73.38 285 LEU A N 1
ATOM 1902 C CA . LEU A 1 285 ? -10.519 -11.644 -18.037 1.00 73.38 285 LEU A CA 1
ATOM 1903 C C . LEU A 1 285 ? -11.752 -12.196 -17.315 1.00 73.38 285 LEU A C 1
ATOM 1905 O O . LEU A 1 285 ? -12.336 -11.504 -16.487 1.00 73.38 285 LEU A O 1
ATOM 1909 N N . LEU A 1 286 ? -12.109 -13.458 -17.568 1.00 77.75 286 LEU A N 1
ATOM 1910 C CA . LEU A 1 286 ? -13.205 -14.122 -16.861 1.00 77.75 286 LEU A CA 1
ATOM 1911 C C . LEU A 1 286 ? -12.891 -14.336 -15.373 1.00 77.75 286 LEU A C 1
ATOM 1913 O O . LEU A 1 286 ? -13.772 -14.129 -14.545 1.00 77.75 286 LEU A O 1
ATOM 1917 N N . ILE A 1 287 ? -11.648 -14.677 -15.018 1.00 83.50 287 ILE A N 1
ATOM 1918 C CA . ILE A 1 287 ? -11.210 -14.797 -13.618 1.00 83.50 287 ILE A CA 1
ATOM 1919 C C . ILE A 1 287 ? -11.248 -13.434 -12.920 1.00 83.50 287 ILE A C 1
ATOM 1921 O O . ILE A 1 287 ? -11.785 -13.337 -11.819 1.00 83.50 287 ILE A O 1
ATOM 1925 N N . GLY A 1 288 ? -10.742 -12.374 -13.558 1.00 81.94 288 GLY A N 1
ATOM 1926 C CA . GLY A 1 288 ? -10.794 -11.018 -13.006 1.00 81.94 288 GLY A CA 1
ATOM 1927 C C . GLY A 1 288 ? -12.231 -10.542 -12.776 1.00 81.94 288 GLY A C 1
ATOM 1928 O O . GLY A 1 288 ? -12.547 -10.001 -11.717 1.00 81.94 288 GLY A O 1
ATOM 1929 N N . LEU A 1 289 ? -13.128 -10.818 -13.726 1.00 84.06 289 LEU A N 1
ATOM 1930 C CA . LEU A 1 289 ? -14.541 -10.461 -13.617 1.00 84.06 289 LEU A CA 1
ATOM 1931 C C . LEU A 1 289 ? -15.270 -11.292 -12.546 1.00 84.06 289 LEU A C 1
ATOM 1933 O O . LEU A 1 289 ? -16.089 -10.755 -11.802 1.00 84.06 289 LEU A O 1
ATOM 1937 N N . ALA A 1 290 ? -14.932 -12.577 -12.408 1.00 80.88 290 ALA A N 1
ATOM 1938 C CA . ALA A 1 290 ? -15.455 -13.437 -11.349 1.00 80.88 290 ALA A CA 1
ATOM 1939 C C . ALA A 1 290 ? -14.970 -13.001 -9.955 1.00 80.88 290 ALA A C 1
ATOM 1941 O O . ALA A 1 290 ? -15.768 -12.953 -9.021 1.00 80.88 290 ALA A O 1
ATOM 1942 N N . ALA A 1 291 ? -13.695 -12.625 -9.813 1.00 81.12 291 ALA A N 1
ATOM 1943 C CA . ALA A 1 291 ? -13.141 -12.113 -8.561 1.00 81.12 291 ALA A CA 1
ATOM 1944 C C . ALA A 1 291 ? -13.795 -10.782 -8.151 1.00 81.12 291 ALA A C 1
ATOM 1946 O O . ALA A 1 291 ? -14.196 -10.625 -6.998 1.00 81.12 291 ALA A O 1
ATOM 1947 N N . ALA A 1 292 ? -13.986 -9.857 -9.099 1.00 78.81 292 ALA A N 1
ATOM 1948 C CA . ALA A 1 292 ? -14.716 -8.612 -8.858 1.00 78.81 292 ALA A CA 1
ATOM 1949 C C . ALA A 1 292 ? -16.183 -8.870 -8.462 1.00 78.81 292 ALA A C 1
ATOM 1951 O O . ALA A 1 292 ? -16.696 -8.233 -7.541 1.00 78.81 292 ALA A O 1
ATOM 1952 N N . GLY A 1 293 ? -16.842 -9.842 -9.104 1.00 84.94 293 GLY A N 1
ATOM 1953 C CA . GLY A 1 293 ? -18.198 -10.270 -8.753 1.00 84.94 293 GLY A CA 1
ATOM 1954 C C . GLY A 1 293 ? -18.300 -10.857 -7.342 1.00 84.94 293 GLY A C 1
ATOM 1955 O O . GLY A 1 293 ? -19.219 -10.509 -6.603 1.00 84.94 293 GLY A O 1
ATOM 1956 N N . LEU A 1 294 ? -17.339 -11.692 -6.933 1.00 84.56 294 LEU A N 1
ATOM 1957 C CA . LEU A 1 294 ? -17.293 -12.272 -5.586 1.00 84.56 294 LEU A CA 1
ATOM 1958 C C . LEU A 1 294 ? -17.017 -11.220 -4.506 1.00 84.56 294 LEU A C 1
ATOM 1960 O O . LEU A 1 294 ? -17.672 -11.242 -3.466 1.00 84.56 294 LEU A O 1
ATOM 1964 N N . LEU A 1 295 ? -16.111 -10.270 -4.762 1.00 77.44 295 LEU A N 1
ATOM 1965 C CA . LEU A 1 295 ? -15.855 -9.149 -3.851 1.00 77.44 295 LEU A CA 1
ATOM 1966 C C . LEU A 1 295 ? -17.092 -8.252 -3.703 1.00 77.44 295 LEU A C 1
ATOM 1968 O O . LEU A 1 295 ? -17.479 -7.920 -2.583 1.00 77.44 295 LEU A O 1
ATOM 1972 N N . GLY A 1 296 ? -17.758 -7.915 -4.814 1.00 81.69 296 GLY A N 1
ATOM 1973 C CA . GLY A 1 296 ? -18.995 -7.131 -4.796 1.00 81.69 296 GLY A CA 1
ATOM 1974 C C . GLY A 1 296 ? -20.138 -7.839 -4.061 1.00 81.69 296 GLY A C 1
ATOM 1975 O O . GLY A 1 296 ? -20.814 -7.228 -3.234 1.00 81.69 296 GLY A O 1
ATOM 1976 N N . TYR A 1 297 ? -20.323 -9.141 -4.302 1.00 83.56 297 TYR A N 1
ATOM 1977 C CA . TYR A 1 297 ? -21.340 -9.943 -3.618 1.00 83.56 297 TYR A CA 1
ATOM 1978 C C . TYR A 1 297 ? -21.048 -10.096 -2.117 1.00 83.56 297 TYR A C 1
ATOM 1980 O O . TYR A 1 297 ? -21.962 -9.983 -1.300 1.00 83.56 297 TYR A O 1
ATOM 1988 N N . GLY A 1 298 ? -19.779 -10.289 -1.738 1.00 78.62 298 GLY A N 1
ATOM 1989 C CA . GLY A 1 298 ? -19.352 -10.351 -0.339 1.00 78.62 298 GLY A CA 1
ATOM 1990 C C . GLY A 1 298 ? -19.644 -9.056 0.422 1.00 78.62 298 GLY A C 1
ATOM 1991 O O . GLY A 1 298 ? -20.252 -9.103 1.489 1.00 78.62 298 GLY A O 1
ATOM 1992 N N . LEU A 1 299 ? -19.299 -7.901 -0.160 1.00 75.88 299 LEU A N 1
ATOM 1993 C CA . LEU A 1 299 ? -19.590 -6.579 0.412 1.00 75.88 299 LEU A CA 1
ATOM 1994 C C . LEU A 1 299 ? -21.097 -6.311 0.531 1.00 75.88 299 LEU A C 1
ATOM 1996 O O . LEU A 1 299 ? -21.550 -5.804 1.556 1.00 75.88 299 LEU A O 1
ATOM 2000 N N . HIS A 1 300 ? -21.888 -6.691 -0.479 1.00 80.38 300 HIS A N 1
ATOM 2001 C CA . HIS A 1 300 ? -23.344 -6.548 -0.429 1.00 80.38 300 HIS A CA 1
ATOM 2002 C C . HIS A 1 300 ? -23.964 -7.420 0.668 1.00 80.38 300 HIS A C 1
ATOM 2004 O O . HIS A 1 300 ? -24.857 -6.970 1.380 1.00 80.38 300 HIS A O 1
ATOM 2010 N N . ARG A 1 301 ? -23.488 -8.659 0.844 1.00 80.88 301 ARG A N 1
ATOM 2011 C CA . ARG A 1 301 ? -23.994 -9.548 1.896 1.00 80.88 301 ARG A CA 1
ATOM 2012 C C . ARG A 1 301 ? -23.648 -9.031 3.292 1.00 80.88 301 ARG A C 1
ATOM 2014 O O . ARG A 1 301 ? -24.502 -9.071 4.164 1.00 80.88 301 ARG A O 1
ATOM 2021 N N . LEU A 1 302 ? -22.447 -8.484 3.474 1.00 75.62 302 LEU A N 1
ATOM 2022 C CA . LEU A 1 302 ? -22.025 -7.861 4.731 1.00 75.62 302 LEU A CA 1
ATOM 2023 C C . LEU A 1 302 ? -22.900 -6.653 5.091 1.00 75.62 302 LEU A C 1
ATOM 2025 O O . LEU A 1 302 ? -23.305 -6.506 6.240 1.00 75.62 302 LEU A O 1
ATOM 2029 N N . LEU A 1 303 ? -23.235 -5.819 4.101 1.00 76.62 303 LEU A N 1
ATOM 2030 C CA . LEU A 1 303 ? -24.140 -4.683 4.286 1.00 76.62 303 LEU A CA 1
ATOM 2031 C C . LEU A 1 303 ? -25.567 -5.127 4.621 1.00 76.62 303 LEU A C 1
ATOM 2033 O O . LEU A 1 303 ? -26.173 -4.564 5.527 1.00 76.62 303 LEU A O 1
ATOM 2037 N N . VAL A 1 304 ? -26.092 -6.144 3.935 1.00 78.62 304 VAL A N 1
ATOM 2038 C CA . VAL A 1 304 ? -27.437 -6.670 4.213 1.00 78.62 304 VAL A CA 1
ATOM 2039 C C . VAL A 1 304 ? -27.493 -7.341 5.587 1.00 78.62 304 VAL A C 1
ATOM 2041 O O . VAL A 1 304 ? -28.399 -7.039 6.350 1.00 78.62 304 VAL A O 1
ATOM 2044 N N . ASP A 1 305 ? -26.502 -8.150 5.971 1.00 76.88 305 ASP A N 1
ATOM 2045 C CA . ASP A 1 305 ? -26.459 -8.775 7.305 1.00 76.88 305 ASP A CA 1
ATOM 2046 C C . ASP A 1 305 ? -26.308 -7.747 8.442 1.00 76.88 305 ASP A C 1
ATOM 2048 O O . ASP A 1 305 ? -26.745 -8.002 9.566 1.00 76.88 305 ASP A O 1
ATOM 2052 N N . LEU A 1 306 ? -25.709 -6.582 8.172 1.00 66.94 306 LEU A N 1
ATOM 2053 C CA . LEU A 1 306 ? -25.635 -5.472 9.127 1.00 66.94 306 LEU A CA 1
ATOM 2054 C C . LEU A 1 306 ? -26.963 -4.718 9.265 1.00 66.94 306 LEU A C 1
ATOM 2056 O O . LEU A 1 306 ? -27.274 -4.253 10.359 1.00 66.94 306 LEU A O 1
ATOM 2060 N N . VAL A 1 307 ? -27.733 -4.593 8.182 1.00 81.50 307 VAL A N 1
ATOM 2061 C CA . VAL A 1 307 ? -29.011 -3.860 8.167 1.00 81.50 307 VAL A CA 1
ATOM 2062 C C . VAL A 1 307 ? -30.177 -4.734 8.634 1.00 81.50 307 VAL A C 1
ATOM 2064 O O . VAL A 1 307 ? -31.039 -4.252 9.365 1.00 81.50 307 VAL A O 1
ATOM 2067 N N . ASP A 1 308 ? -30.188 -6.016 8.268 1.00 72.56 308 ASP A N 1
ATOM 2068 C CA . ASP A 1 308 ? -31.296 -6.936 8.543 1.00 72.56 308 ASP A CA 1
ATOM 2069 C C . ASP A 1 308 ? -31.140 -7.721 9.845 1.00 72.56 308 ASP A C 1
ATOM 2071 O O . ASP A 1 308 ? -32.036 -8.491 10.187 1.00 72.56 308 ASP A O 1
ATOM 2075 N N . ARG A 1 309 ? -30.045 -7.558 10.604 1.00 59.00 309 ARG A N 1
ATOM 2076 C CA . ARG A 1 309 ? -29.914 -8.228 11.906 1.00 59.00 309 ARG A CA 1
ATOM 2077 C C . ARG A 1 309 ? -30.965 -7.663 12.870 1.00 59.00 309 ARG A C 1
ATOM 2079 O O . ARG A 1 309 ? -30.797 -6.536 13.343 1.00 59.00 309 ARG A O 1
ATOM 2086 N N . PRO A 1 310 ? -32.030 -8.416 13.219 1.00 60.59 310 PRO A N 1
ATOM 2087 C CA . PRO A 1 310 ? -32.959 -7.947 14.229 1.00 60.59 310 PRO A CA 1
ATOM 2088 C C . PRO A 1 310 ? -32.195 -7.838 15.556 1.00 60.59 310 PRO A C 1
ATOM 2090 O O . PRO A 1 310 ? -31.367 -8.708 15.853 1.00 60.59 310 PRO A O 1
ATOM 2093 N N . PRO A 1 311 ? -32.435 -6.791 16.362 1.00 49.62 311 PRO A N 1
ATOM 2094 C CA . PRO A 1 311 ? -31.786 -6.651 17.655 1.00 49.62 311 PRO A CA 1
ATOM 2095 C C . PRO A 1 311 ? -32.134 -7.866 18.521 1.00 49.62 311 PRO A C 1
ATOM 2097 O O . PRO A 1 311 ? -33.274 -8.047 18.945 1.00 49.62 311 PRO A O 1
ATOM 2100 N N . VAL A 1 312 ? -31.146 -8.729 18.762 1.00 59.41 312 VAL A N 1
ATOM 2101 C CA . VAL A 1 312 ? -31.299 -9.869 19.664 1.00 59.41 312 VAL A CA 1
ATOM 2102 C C . VAL A 1 312 ? -31.126 -9.340 21.079 1.00 59.41 312 VAL A C 1
ATOM 2104 O O . VAL A 1 312 ? -30.026 -8.979 21.493 1.00 59.41 312 VAL A O 1
ATOM 2107 N N . THR A 1 313 ? -32.220 -9.279 21.830 1.00 42.62 313 THR A N 1
ATOM 2108 C CA . THR A 1 313 ? -32.183 -8.982 23.262 1.00 42.62 313 THR A CA 1
ATOM 2109 C C . THR A 1 313 ? -31.455 -10.114 23.985 1.00 42.62 313 THR A C 1
ATOM 2111 O O . THR A 1 313 ? -31.988 -11.218 24.107 1.00 42.62 313 THR A O 1
ATOM 2114 N N . CYS A 1 314 ? -30.234 -9.861 24.458 1.00 52.97 314 CYS A N 1
ATOM 2115 C CA . CYS A 1 314 ? -29.532 -10.773 25.358 1.00 52.97 314 CYS A CA 1
ATOM 2116 C C . CYS A 1 314 ? -30.291 -10.853 26.695 1.00 52.97 314 CYS A C 1
ATOM 2118 O O . CYS A 1 314 ? -30.456 -9.816 27.344 1.00 52.97 314 CYS A O 1
ATOM 2120 N N . PRO A 1 315 ? -30.742 -12.040 27.146 1.00 52.03 315 PRO A N 1
ATOM 2121 C CA . PRO A 1 315 ? -31.306 -12.175 28.479 1.00 52.03 315 PRO A CA 1
ATOM 2122 C C . PRO A 1 315 ? -30.193 -11.956 29.509 1.00 52.03 315 PRO A C 1
ATOM 2124 O O . PRO A 1 315 ? -29.209 -12.693 29.548 1.00 52.03 315 PRO A O 1
ATOM 2127 N N . LEU A 1 316 ? -30.349 -10.911 30.322 1.00 41.78 316 LEU A N 1
ATOM 2128 C CA . LEU A 1 316 ? -29.511 -10.641 31.486 1.00 41.78 316 LEU A CA 1
ATOM 2129 C C . LEU A 1 316 ? -29.556 -11.850 32.426 1.00 41.78 316 LEU A C 1
ATOM 2131 O O . LEU A 1 316 ? -30.605 -12.196 32.971 1.00 41.78 316 LEU A O 1
ATOM 2135 N N . GLU A 1 317 ? -28.406 -12.492 32.614 1.00 53.75 317 GLU A N 1
ATOM 2136 C CA . GLU A 1 317 ? -28.227 -13.538 33.611 1.00 53.75 317 GLU A CA 1
ATOM 2137 C C . GLU A 1 317 ? -28.300 -12.894 35.001 1.00 53.75 317 GLU A C 1
ATOM 2139 O O . GLU A 1 317 ? -27.375 -12.226 35.464 1.00 53.75 317 GLU A O 1
ATOM 2144 N N . VAL A 1 318 ? -29.456 -13.046 35.649 1.00 53.69 318 VAL A N 1
ATOM 2145 C CA . VAL A 1 318 ? -29.687 -12.619 37.029 1.00 53.69 318 VAL A CA 1
ATOM 2146 C C . VAL A 1 318 ? -28.841 -13.510 37.938 1.00 53.69 318 VAL A C 1
ATOM 2148 O O . VAL A 1 318 ? -29.265 -14.603 38.315 1.00 53.69 318 VAL A O 1
ATOM 2151 N N . ARG A 1 319 ? -27.637 -13.058 38.303 1.00 52.16 319 ARG A N 1
ATOM 2152 C CA . ARG A 1 319 ? -26.924 -13.635 39.448 1.00 52.16 319 ARG A CA 1
ATOM 2153 C C . ARG A 1 319 ? -27.679 -13.254 40.721 1.00 52.16 319 ARG A C 1
ATOM 2155 O O . ARG A 1 319 ? -27.744 -12.076 41.068 1.00 52.16 319 ARG A O 1
ATOM 2162 N N . ARG A 1 320 ? -28.274 -14.256 41.370 1.00 52.16 320 ARG A N 1
ATOM 2163 C CA . ARG A 1 320 ? -28.621 -14.205 42.794 1.00 52.16 320 ARG A CA 1
ATOM 2164 C C . ARG A 1 320 ? -27.389 -14.480 43.640 1.00 52.16 320 ARG A C 1
ATOM 2166 O O . ARG A 1 320 ? -26.553 -15.293 43.185 1.00 52.16 320 ARG A O 1
#

Radius of gyration: 30.6 Å; chains: 1; bounding box: 88×64×98 Å

Secondary structure (DSSP, 8-state):
----TTS-SEEE--STTEEEEEEE-SSEEEEEEEE--EEETTTEEE--EEEEEEEEEETTEEEEEEEEEEEEEEETTTTEEEEEEEEEEEEEE-SS-EEEEEEEEEESEEETTEEEEEETTEEEEEETTEEPPHHHHHHHHHHHHHTTEEEEEPPPEEEEETTEEEEE--EEEEEE--TT-TT---EEEEEE--EEEEE-S--S-----PPP-----------------------------------------PPP----------------------SS-HHHHHHHHHHHHHHHHHHHHHHHHHHS-----PPP----

Foldseek 3Di:
DADDPDAQPDWDDPDPQWIWGWHDHPFKTKIKIKGAKDDDPQFWIWGIKIWIWMWGDDPQKIKIKIKIKTAFIAGRNNQKTFGMKIWIKMKMDSLAAIDIDIEMATPQIDGNNFGWGQDQVGIAGDDPVDHDDPVSVVVRVCSCVVQQKDKDKDHWDWDDDQQKTKTKYIWIWIWTQGPPCPVSDIDIDIGDMTMDMDGRHHPPDDPPPPDPPPDDDDDDDDDDDDDDDDDDDDDDDDDDDDDDDDDDDDDDDDDDDDDDDDDDDDDPDDDDPDDPPPPCPVVNVVVVVVVVVVVVVVVVVVVCCVVPVDPDDDPPDDDD